Protein AF-A0A6P2BCC2-F1 (afdb_monomer_lite)

pLDDT: mean 83.07, std 9.53, range [39.69, 95.56]

Structure (mmCIF, N/CA/C/O backbone):
data_AF-A0A6P2BCC2-F1
#
_entry.id   AF-A0A6P2BCC2-F1
#
loop_
_atom_site.group_PDB
_atom_site.id
_atom_site.type_symbol
_atom_site.label_atom_id
_atom_site.label_alt_id
_atom_site.label_comp_id
_atom_site.label_asym_id
_atom_site.label_entity_id
_atom_site.label_seq_id
_atom_site.pdbx_PDB_ins_code
_atom_site.Cartn_x
_atom_site.Cartn_y
_atom_site.Cartn_z
_atom_site.occupancy
_atom_site.B_iso_or_equiv
_atom_site.auth_seq_id
_atom_site.auth_comp_id
_atom_site.auth_asym_id
_atom_site.auth_atom_id
_atom_site.pdbx_PDB_model_num
ATOM 1 N N . MET A 1 1 ? 19.869 -6.995 0.783 1.00 72.19 1 MET A N 1
ATOM 2 C CA . MET A 1 1 ? 18.744 -7.155 -0.174 1.00 72.19 1 MET A CA 1
ATOM 3 C C . MET A 1 1 ? 18.223 -8.594 -0.255 1.00 72.19 1 MET A C 1
ATOM 5 O O . MET A 1 1 ? 17.039 -8.770 -0.020 1.00 72.19 1 MET A O 1
ATOM 9 N N . GLY A 1 2 ? 19.039 -9.624 -0.540 1.00 80.94 2 GLY A N 1
ATOM 10 C CA . GLY A 1 2 ? 18.554 -11.014 -0.726 1.00 80.94 2 GLY A CA 1
ATOM 11 C C . GLY A 1 2 ? 17.684 -11.576 0.412 1.00 80.94 2 GLY A C 1
ATOM 12 O O . GLY A 1 2 ? 16.604 -12.096 0.153 1.00 80.94 2 GLY A O 1
ATOM 13 N N . LEU A 1 3 ? 18.093 -11.370 1.669 1.00 85.25 3 LEU A N 1
ATOM 14 C CA . LEU A 1 3 ? 17.348 -11.826 2.851 1.00 85.25 3 LEU A CA 1
ATOM 15 C C . LEU A 1 3 ? 15.948 -11.195 2.966 1.00 85.25 3 LEU A C 1
ATOM 17 O O . LEU A 1 3 ? 14.999 -11.878 3.329 1.00 85.25 3 LEU A O 1
ATOM 21 N N . ILE A 1 4 ? 15.792 -9.922 2.584 1.00 84.19 4 ILE A N 1
ATOM 22 C CA . ILE A 1 4 ? 14.489 -9.234 2.592 1.00 84.19 4 ILE A CA 1
ATOM 23 C C . ILE A 1 4 ? 13.535 -9.900 1.593 1.00 84.19 4 ILE A C 1
ATOM 25 O O . ILE A 1 4 ? 12.387 -10.160 1.932 1.00 84.19 4 ILE A O 1
ATOM 29 N N . PHE A 1 5 ? 14.009 -10.242 0.390 1.00 83.69 5 PHE A N 1
ATOM 30 C CA . PHE A 1 5 ? 13.181 -10.946 -0.595 1.00 83.69 5 PHE A CA 1
ATOM 31 C C . PHE A 1 5 ? 12.776 -12.340 -0.116 1.00 83.69 5 PHE A C 1
ATOM 33 O O . PHE A 1 5 ? 11.614 -12.706 -0.258 1.00 83.69 5 PHE A O 1
ATOM 40 N N . LEU A 1 6 ? 13.694 -13.089 0.501 1.00 87.88 6 LEU A N 1
ATOM 41 C CA . LEU A 1 6 ? 13.380 -14.398 1.082 1.00 87.88 6 LEU A CA 1
ATOM 42 C C . LEU A 1 6 ? 12.337 -14.299 2.201 1.00 87.88 6 LEU A C 1
ATOM 44 O O . LEU A 1 6 ? 11.436 -15.134 2.261 1.00 87.88 6 LEU A O 1
ATOM 48 N N . LEU A 1 7 ? 12.413 -13.265 3.045 1.00 89.19 7 LEU A N 1
ATOM 49 C CA . LEU A 1 7 ? 11.401 -13.000 4.068 1.00 89.19 7 LEU A CA 1
ATOM 50 C C . LEU A 1 7 ? 10.044 -12.652 3.447 1.00 89.19 7 LEU A C 1
ATOM 52 O O . LEU A 1 7 ? 9.032 -13.199 3.874 1.00 89.19 7 LEU A O 1
ATOM 56 N N . LEU A 1 8 ? 10.015 -11.790 2.425 1.00 88.50 8 LEU A N 1
ATOM 57 C CA . LEU A 1 8 ? 8.784 -11.419 1.719 1.00 88.50 8 LEU A CA 1
ATOM 58 C C . LEU A 1 8 ? 8.121 -12.638 1.059 1.00 88.50 8 LEU A C 1
ATOM 60 O O . LEU A 1 8 ? 6.920 -12.839 1.229 1.00 88.50 8 LEU A O 1
ATOM 64 N N . TRP A 1 9 ? 8.900 -13.482 0.372 1.00 92.56 9 TRP A N 1
ATOM 65 C CA . TRP A 1 9 ? 8.410 -14.728 -0.230 1.00 92.56 9 TRP A CA 1
ATOM 66 C C . TRP A 1 9 ? 7.927 -15.732 0.809 1.00 92.56 9 TRP A C 1
ATOM 68 O O . TRP A 1 9 ? 6.838 -16.275 0.655 1.00 92.56 9 TRP A O 1
ATOM 78 N N . SER A 1 10 ? 8.685 -15.941 1.887 1.00 92.31 10 SER A N 1
ATOM 79 C CA . SER A 1 10 ? 8.285 -16.836 2.982 1.00 92.31 10 SER A CA 1
ATOM 80 C C . SER A 1 10 ? 6.976 -16.382 3.627 1.00 92.31 10 SER A C 1
ATOM 82 O O . SER A 1 10 ? 6.076 -17.188 3.864 1.00 92.31 10 SER A O 1
ATOM 84 N N . LEU A 1 11 ? 6.840 -15.077 3.873 1.00 90.31 11 LEU A N 1
ATOM 85 C CA . LEU A 1 11 ? 5.656 -14.486 4.486 1.00 90.31 11 LEU A CA 1
ATOM 86 C C . LEU A 1 11 ? 4.441 -14.548 3.548 1.00 90.31 11 LEU A C 1
ATOM 88 O O . LEU A 1 11 ? 3.344 -14.864 4.008 1.00 90.31 11 LEU A O 1
ATOM 92 N N . PHE A 1 12 ? 4.631 -14.315 2.246 1.00 92.31 12 PHE A N 1
ATOM 93 C CA . PHE A 1 12 ? 3.590 -14.512 1.237 1.00 92.31 12 PHE A CA 1
ATOM 94 C C . PHE A 1 12 ? 3.161 -15.983 1.145 1.00 92.31 12 PHE A C 1
ATOM 96 O O . PHE A 1 12 ? 1.970 -16.270 1.228 1.00 92.31 12 PHE A O 1
ATOM 103 N N . ALA A 1 13 ? 4.111 -16.918 1.041 1.00 92.94 13 ALA A N 1
ATOM 104 C CA . ALA A 1 13 ? 3.837 -18.350 0.928 1.00 92.94 13 ALA A CA 1
ATOM 105 C C . ALA A 1 13 ? 3.093 -18.893 2.155 1.00 92.94 13 ALA A C 1
ATOM 107 O O . ALA A 1 13 ? 2.108 -19.618 2.015 1.00 92.94 13 ALA A O 1
ATOM 108 N N . TRP A 1 14 ? 3.513 -18.491 3.359 1.00 92.75 14 TRP A N 1
ATOM 109 C CA . TRP A 1 14 ? 2.827 -18.850 4.598 1.00 92.75 14 TRP A CA 1
ATOM 110 C C . TRP A 1 14 ? 1.369 -18.379 4.602 1.00 92.75 14 TRP A C 1
ATOM 112 O O . TRP A 1 14 ? 0.464 -19.160 4.905 1.00 92.75 14 TRP A O 1
ATOM 122 N N . GLN A 1 15 ? 1.119 -17.125 4.221 1.00 89.44 15 GLN A N 1
ATOM 123 C CA . GLN A 1 15 ? -0.242 -16.600 4.183 1.00 89.44 15 GLN A CA 1
ATOM 124 C C . GLN A 1 15 ? -1.078 -17.209 3.055 1.00 89.44 15 GLN A C 1
ATOM 126 O O . GLN A 1 15 ? -2.268 -17.442 3.257 1.00 89.44 15 GLN A O 1
ATOM 131 N N . ALA A 1 16 ? -0.482 -17.485 1.892 1.00 89.50 16 ALA A N 1
ATOM 132 C CA . ALA A 1 16 ? -1.161 -18.143 0.782 1.00 89.50 16 ALA A CA 1
ATOM 133 C C . ALA A 1 16 ? -1.615 -19.547 1.200 1.00 89.50 16 ALA A C 1
ATOM 135 O O . ALA A 1 16 ? -2.770 -19.913 0.991 1.00 89.50 16 ALA A O 1
ATOM 136 N N . LEU A 1 17 ? -0.751 -20.297 1.891 1.00 92.25 17 LEU A N 1
ATOM 137 C CA . LEU A 1 17 ? -1.089 -21.603 2.449 1.00 92.25 17 LEU A CA 1
ATOM 138 C C . LEU A 1 17 ? -2.218 -21.507 3.489 1.00 92.25 17 LEU A C 1
ATOM 140 O O 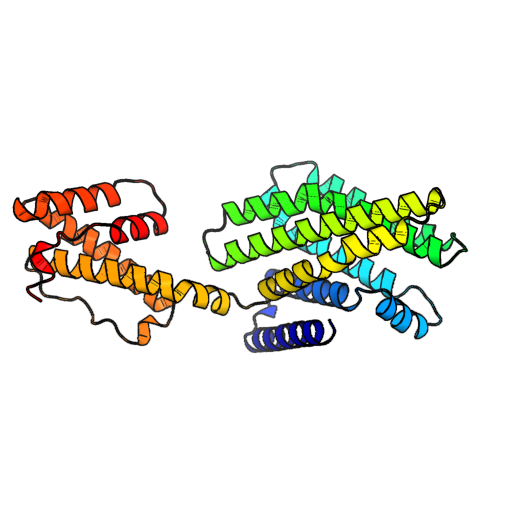. LEU A 1 17 ? -3.148 -22.313 3.466 1.00 92.25 17 LEU A O 1
ATOM 144 N N . GLU A 1 18 ? -2.173 -20.517 4.388 1.00 89.62 18 GLU A N 1
ATOM 145 C CA . GLU A 1 18 ? -3.252 -20.276 5.357 1.00 89.62 18 GLU A CA 1
ATOM 146 C C . GLU A 1 18 ? -4.573 -19.902 4.658 1.00 89.62 18 GLU A C 1
ATOM 148 O O . GLU A 1 18 ? -5.639 -20.343 5.088 1.00 89.62 18 GLU A O 1
ATOM 153 N N . ALA A 1 19 ? -4.517 -19.135 3.566 1.00 87.25 19 ALA A N 1
ATOM 154 C CA . ALA A 1 19 ? -5.685 -18.744 2.782 1.00 87.25 19 ALA A CA 1
ATOM 155 C C . ALA A 1 19 ? -6.316 -19.927 2.036 1.00 87.25 19 ALA A C 1
ATOM 157 O O . ALA A 1 19 ? -7.539 -20.066 2.074 1.00 87.25 19 ALA A O 1
ATOM 158 N N . VAL A 1 20 ? -5.500 -20.798 1.427 1.00 89.56 20 VAL A N 1
ATOM 159 C CA . VAL A 1 20 ? -5.953 -22.054 0.800 1.00 89.56 20 VAL A CA 1
ATOM 160 C C . VAL A 1 20 ? -6.631 -22.943 1.841 1.00 89.56 20 VAL A C 1
ATOM 162 O O . VAL A 1 20 ? -7.769 -23.357 1.648 1.00 89.56 20 VAL A O 1
ATOM 165 N N . ARG A 1 21 ? -5.978 -23.171 2.990 1.00 91.00 21 ARG A N 1
ATOM 166 C CA . ARG A 1 21 ? -6.510 -24.024 4.071 1.00 91.00 21 ARG A CA 1
ATOM 167 C C . ARG A 1 21 ? -7.861 -23.556 4.610 1.00 91.00 21 ARG A C 1
ATOM 169 O O . ARG A 1 21 ? -8.633 -24.370 5.098 1.00 91.00 21 ARG A O 1
ATOM 176 N N . LYS A 1 22 ? -8.134 -22.253 4.559 1.00 87.62 22 LYS A N 1
ATOM 177 C CA . LYS A 1 22 ? -9.370 -21.643 5.067 1.00 87.62 22 LYS A CA 1
ATOM 178 C C . LYS A 1 22 ? -10.413 -21.368 3.972 1.00 87.62 22 LYS A C 1
ATOM 180 O O . LYS A 1 22 ? -11.399 -20.697 4.261 1.00 87.62 22 LYS A O 1
ATOM 185 N N . GLY A 1 23 ? -10.191 -21.816 2.730 1.00 84.88 23 GLY A N 1
ATOM 186 C CA . GLY A 1 23 ? -11.122 -21.592 1.612 1.00 84.88 23 GLY A CA 1
ATOM 187 C C . GLY A 1 23 ? -11.288 -20.115 1.230 1.00 84.88 23 GLY A C 1
ATOM 188 O O . GLY A 1 23 ? -12.301 -19.704 0.671 1.00 84.88 23 GLY A O 1
ATOM 189 N N . PHE A 1 24 ? -10.313 -19.254 1.549 1.00 81.00 24 PHE A N 1
ATOM 190 C CA . PHE A 1 24 ? -10.434 -17.817 1.274 1.00 81.00 24 PHE A CA 1
ATOM 191 C C . PHE A 1 24 ? -10.310 -17.469 -0.218 1.00 81.00 24 PHE A C 1
ATOM 193 O O . PHE A 1 24 ? -10.642 -16.341 -0.587 1.00 81.00 24 PHE A O 1
ATOM 200 N N . LEU A 1 25 ? -9.851 -18.399 -1.062 1.00 81.31 25 LEU A N 1
ATOM 201 C CA . LEU A 1 25 ? -9.588 -18.169 -2.487 1.00 81.31 25 LEU A CA 1
ATOM 202 C C . LEU A 1 25 ? -10.811 -18.339 -3.399 1.00 81.31 25 LEU A C 1
ATOM 204 O O . LEU A 1 25 ? -10.751 -17.917 -4.550 1.00 81.31 25 LEU A O 1
ATOM 208 N N . ASP A 1 26 ? -11.932 -18.848 -2.887 1.00 84.00 26 ASP A N 1
ATOM 209 C CA . ASP A 1 26 ? -13.125 -19.118 -3.708 1.00 84.00 26 ASP A CA 1
ATOM 210 C C . ASP A 1 26 ? -13.835 -17.833 -4.171 1.00 84.00 26 ASP A C 1
ATOM 212 O O . ASP A 1 26 ? -14.595 -17.817 -5.139 1.00 84.00 26 ASP A O 1
ATOM 216 N N . ASN A 1 27 ? -13.567 -16.707 -3.504 1.00 87.06 27 ASN A N 1
ATOM 217 C CA . ASN A 1 27 ? -14.124 -15.412 -3.874 1.00 87.06 27 ASN A CA 1
ATOM 218 C C . ASN A 1 27 ? -13.210 -14.683 -4.874 1.00 87.06 27 ASN A C 1
ATOM 220 O O . ASN A 1 27 ? -12.074 -14.330 -4.546 1.00 87.06 27 ASN A O 1
ATOM 224 N N . ARG A 1 28 ? -13.755 -14.349 -6.054 1.00 84.62 28 ARG A N 1
ATOM 225 C CA . ARG A 1 28 ? -13.065 -13.601 -7.126 1.00 84.62 28 ARG A CA 1
ATOM 226 C C . ARG A 1 28 ? -12.382 -12.316 -6.641 1.00 84.62 28 ARG A C 1
ATOM 228 O O . ARG A 1 28 ? -11.279 -12.010 -7.085 1.00 84.62 28 ARG A O 1
ATOM 235 N N . GLY A 1 29 ? -12.998 -11.576 -5.717 1.00 82.81 29 GLY A N 1
ATOM 236 C CA . GLY A 1 29 ? -12.416 -10.349 -5.163 1.00 82.81 29 GLY A CA 1
ATOM 237 C C . GLY A 1 29 ? -11.174 -10.618 -4.310 1.00 82.81 29 GLY A C 1
ATOM 238 O O . GLY A 1 29 ? -10.169 -9.921 -4.434 1.00 82.81 29 GLY A O 1
ATOM 239 N N . ARG A 1 30 ? -11.200 -11.678 -3.494 1.00 84.81 30 ARG A N 1
ATOM 240 C CA . ARG A 1 30 ? -10.048 -12.088 -2.674 1.00 84.81 30 ARG A CA 1
ATOM 241 C C . ARG A 1 30 ? -8.920 -12.623 -3.550 1.00 84.81 30 ARG A C 1
ATOM 243 O O . ARG A 1 30 ? -7.771 -12.242 -3.344 1.00 84.81 30 ARG A O 1
ATOM 250 N N . LEU A 1 31 ? -9.253 -13.434 -4.555 1.00 87.00 31 LEU A N 1
ATOM 251 C CA . LEU A 1 31 ? -8.295 -13.926 -5.544 1.00 87.00 31 LEU A CA 1
ATOM 252 C C . LEU A 1 31 ? -7.586 -12.771 -6.266 1.00 87.00 31 LEU A C 1
ATOM 254 O O . LEU A 1 31 ? -6.371 -12.808 -6.422 1.00 87.00 31 LEU A O 1
ATOM 258 N N . SER A 1 32 ? -8.318 -11.717 -6.641 1.00 87.56 32 SER A N 1
ATOM 259 C CA . SER A 1 32 ? -7.731 -10.526 -7.268 1.00 87.56 32 SER A CA 1
ATOM 260 C C . SER A 1 32 ? -6.684 -9.848 -6.377 1.00 87.56 32 SER A C 1
ATOM 262 O O . SER A 1 32 ? -5.632 -9.452 -6.871 1.00 87.56 32 SER A O 1
ATOM 264 N N . VAL A 1 33 ? -6.935 -9.723 -5.070 1.00 86.88 33 VAL A N 1
ATOM 265 C CA . VAL A 1 33 ? -5.967 -9.137 -4.122 1.00 86.88 33 VAL A CA 1
ATOM 266 C C . VAL A 1 33 ? -4.733 -10.030 -3.970 1.00 86.88 33 VAL A C 1
ATOM 268 O O . VAL A 1 33 ? -3.606 -9.538 -3.973 1.00 86.88 33 VAL A O 1
ATOM 271 N N . TRP A 1 34 ? -4.927 -11.348 -3.898 1.00 89.81 34 TRP A N 1
ATOM 272 C CA . TRP A 1 34 ? -3.830 -12.319 -3.860 1.00 89.81 34 TRP A CA 1
ATOM 273 C C . TRP A 1 34 ? -2.959 -12.268 -5.112 1.00 89.81 34 TRP A C 1
ATOM 275 O O . TRP A 1 34 ? -1.732 -12.245 -5.016 1.00 89.81 34 TRP A O 1
ATOM 285 N N . LEU A 1 35 ? -3.594 -12.187 -6.279 1.00 91.81 35 LEU A N 1
ATOM 286 C CA . LEU A 1 35 ? -2.909 -12.042 -7.553 1.00 91.81 35 LEU A CA 1
ATOM 287 C C . LEU A 1 35 ? -2.133 -10.721 -7.611 1.00 91.81 35 LEU A C 1
ATOM 289 O O . LEU A 1 35 ? -0.981 -10.716 -8.030 1.00 91.81 35 LEU A O 1
ATOM 293 N N . GLN A 1 36 ? -2.704 -9.618 -7.118 1.00 91.38 36 GLN A N 1
ATOM 294 C CA . GLN A 1 36 ? -1.981 -8.349 -7.012 1.00 91.38 36 GLN A CA 1
ATOM 295 C C . GLN A 1 36 ? -0.728 -8.470 -6.130 1.00 91.38 36 GLN A C 1
ATOM 297 O O . GLN A 1 36 ? 0.338 -7.991 -6.510 1.00 91.38 36 GLN A O 1
ATOM 302 N N . MET A 1 37 ? -0.828 -9.127 -4.971 1.00 90.06 37 MET A N 1
ATOM 303 C CA . MET A 1 37 ? 0.324 -9.347 -4.091 1.00 90.06 37 MET A CA 1
ATOM 304 C C . MET A 1 37 ? 1.406 -10.205 -4.757 1.00 90.06 37 MET A C 1
ATOM 306 O O . MET A 1 37 ? 2.585 -9.861 -4.671 1.00 90.06 37 MET A O 1
ATOM 310 N N . LEU A 1 38 ? 1.014 -11.271 -5.461 1.00 92.56 38 LEU A N 1
ATOM 311 C CA . LEU A 1 38 ? 1.935 -12.126 -6.212 1.00 92.56 38 LEU A CA 1
ATOM 312 C C . LEU A 1 38 ? 2.662 -11.344 -7.313 1.00 92.56 38 LEU A C 1
ATOM 314 O O . LEU A 1 38 ? 3.885 -11.414 -7.414 1.00 92.56 38 LEU A O 1
ATOM 318 N N . LEU A 1 39 ? 1.922 -10.576 -8.117 1.00 93.00 39 LEU A N 1
ATOM 319 C CA . LEU A 1 39 ? 2.487 -9.774 -9.204 1.00 93.00 39 LEU A CA 1
ATOM 320 C C . LEU A 1 39 ? 3.462 -8.725 -8.673 1.00 93.00 39 LEU A C 1
ATOM 322 O O . LEU A 1 39 ? 4.567 -8.596 -9.195 1.00 93.00 39 LEU A O 1
ATOM 326 N N . ALA A 1 40 ? 3.095 -8.024 -7.599 1.00 90.25 40 ALA A N 1
ATOM 327 C CA . ALA A 1 40 ? 3.985 -7.065 -6.960 1.00 90.25 40 ALA A CA 1
ATOM 328 C C . ALA A 1 40 ? 5.269 -7.745 -6.455 1.00 90.25 40 ALA A C 1
ATOM 330 O O . ALA A 1 40 ? 6.365 -7.250 -6.709 1.00 90.25 40 ALA A O 1
ATOM 331 N N . LEU A 1 41 ? 5.158 -8.912 -5.813 1.00 91.19 41 LEU A N 1
ATOM 332 C CA . LEU A 1 41 ? 6.306 -9.669 -5.316 1.00 91.19 41 LEU A CA 1
ATOM 333 C C . LEU A 1 41 ? 7.228 -10.148 -6.451 1.00 91.19 41 LEU A C 1
ATOM 335 O O . LEU A 1 41 ? 8.451 -10.053 -6.319 1.00 91.19 41 LEU A O 1
ATOM 339 N N . LEU A 1 42 ? 6.667 -10.602 -7.575 1.00 91.31 42 LEU A N 1
ATOM 340 C CA . LEU A 1 42 ? 7.422 -10.968 -8.779 1.00 91.31 42 LEU A CA 1
ATOM 341 C C . LEU A 1 42 ? 8.181 -9.764 -9.349 1.00 91.31 42 LEU A C 1
ATOM 343 O O . LEU A 1 42 ? 9.396 -9.835 -9.538 1.00 91.31 42 LEU A O 1
ATOM 347 N N . VAL A 1 43 ? 7.494 -8.635 -9.543 1.00 90.00 43 VAL A N 1
ATOM 348 C CA . VAL A 1 43 ? 8.092 -7.390 -10.050 1.00 90.00 43 VAL A CA 1
ATOM 349 C C . VAL A 1 43 ? 9.226 -6.909 -9.139 1.00 90.00 43 VAL A C 1
ATOM 351 O O . VAL A 1 43 ? 10.316 -6.590 -9.620 1.00 90.00 43 VAL A O 1
ATOM 354 N N . PHE A 1 44 ? 9.007 -6.910 -7.820 1.00 86.19 44 PHE A N 1
ATOM 355 C CA . PHE A 1 44 ? 10.029 -6.552 -6.835 1.00 86.19 44 PHE A CA 1
ATOM 356 C C . PHE A 1 44 ? 11.226 -7.509 -6.866 1.00 86.19 44 PHE A C 1
ATOM 358 O O . PHE A 1 44 ? 12.368 -7.064 -6.764 1.00 86.19 44 PHE A O 1
ATOM 365 N N . SER A 1 45 ? 10.989 -8.812 -7.018 1.00 87.75 45 SER A N 1
ATOM 366 C CA . SER A 1 45 ? 12.048 -9.832 -7.006 1.00 87.75 45 SER A CA 1
ATOM 367 C C . SER A 1 45 ? 12.974 -9.719 -8.204 1.00 87.75 45 SER A C 1
ATOM 369 O O . SER A 1 45 ? 14.191 -9.854 -8.061 1.00 87.75 45 SER A O 1
ATOM 371 N N . LEU A 1 46 ? 12.406 -9.409 -9.365 1.00 87.25 46 LEU A N 1
ATOM 372 C CA . LEU A 1 46 ? 13.173 -9.198 -10.582 1.00 87.25 46 LEU A CA 1
ATOM 373 C C . LEU A 1 46 ? 13.924 -7.858 -10.554 1.00 87.25 46 LEU A C 1
ATOM 375 O O . LEU A 1 46 ? 14.774 -7.625 -11.406 1.00 87.25 46 LEU A O 1
ATOM 379 N N . ASN A 1 47 ? 13.626 -6.954 -9.612 1.00 82.81 47 ASN A N 1
ATOM 380 C CA . ASN A 1 47 ? 14.227 -5.626 -9.573 1.00 82.81 47 ASN A CA 1
ATOM 381 C C . ASN A 1 47 ? 15.749 -5.668 -9.329 1.00 82.81 47 ASN A C 1
ATOM 383 O O . ASN A 1 47 ? 16.227 -6.384 -8.446 1.00 82.81 47 ASN A O 1
ATOM 387 N N . GLY A 1 48 ? 16.496 -4.883 -10.112 1.00 80.38 48 GLY A N 1
ATOM 388 C CA . GLY A 1 48 ? 17.962 -4.862 -10.133 1.00 80.38 48 GLY A CA 1
ATOM 389 C C . GLY A 1 48 ? 18.577 -5.492 -11.388 1.00 80.38 48 GLY A C 1
ATOM 390 O O . GLY A 1 48 ? 18.213 -6.591 -11.799 1.00 80.38 48 GLY A O 1
ATOM 391 N N . GLU A 1 49 ? 19.563 -4.799 -11.952 1.00 81.38 49 GLU A N 1
ATOM 392 C CA . GLU A 1 49 ? 20.240 -5.157 -13.205 1.00 81.38 49 GLU A CA 1
ATOM 393 C C . GLU A 1 49 ? 20.849 -6.556 -13.200 1.00 81.38 49 GLU A C 1
ATOM 395 O O . GLU A 1 49 ? 20.567 -7.363 -14.077 1.00 81.38 49 GLU A O 1
ATOM 400 N N . ALA A 1 50 ? 21.611 -6.882 -12.155 1.00 83.56 50 ALA A N 1
ATOM 401 C CA . ALA A 1 50 ? 22.271 -8.178 -12.051 1.00 83.56 50 ALA A CA 1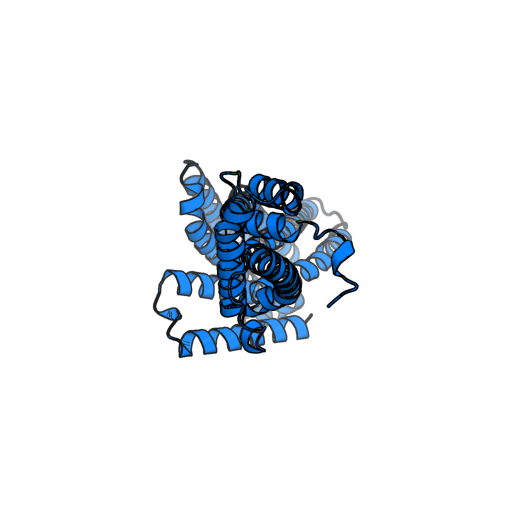
ATOM 402 C C . ALA A 1 50 ? 21.281 -9.358 -12.029 1.00 83.56 50 ALA A C 1
ATOM 404 O O . ALA A 1 50 ? 21.659 -10.483 -12.340 1.00 83.56 50 ALA A O 1
ATOM 405 N N . ARG A 1 51 ? 20.021 -9.138 -11.629 1.00 84.50 51 ARG A N 1
ATOM 406 C CA . ARG A 1 51 ? 18.986 -10.183 -11.643 1.00 84.50 51 ARG A CA 1
ATOM 407 C C . ARG A 1 51 ? 18.315 -10.299 -13.001 1.00 84.50 51 ARG A C 1
ATOM 409 O O . ARG A 1 51 ? 18.047 -11.419 -13.418 1.00 84.50 51 ARG A O 1
ATOM 416 N N . GLU A 1 52 ? 18.078 -9.168 -13.668 1.00 84.88 52 GLU A N 1
ATOM 417 C CA . GLU A 1 52 ? 17.602 -9.145 -15.055 1.00 84.88 52 GLU A CA 1
ATOM 418 C C . GLU A 1 52 ? 18.589 -9.888 -15.954 1.00 84.88 52 GLU A C 1
ATOM 420 O O . GLU A 1 52 ? 18.222 -10.886 -16.557 1.00 84.88 52 GLU A O 1
ATOM 425 N N . GLN A 1 53 ? 19.864 -9.494 -15.918 1.00 85.38 53 GLN A N 1
ATOM 426 C CA . GLN A 1 53 ? 20.917 -10.083 -16.747 1.00 85.38 53 GLN A CA 1
ATOM 427 C C . GLN A 1 53 ? 21.088 -11.585 -16.514 1.00 85.38 53 GLN A C 1
ATOM 429 O O . GLN A 1 53 ? 21.276 -12.332 -17.464 1.00 85.38 53 GLN A O 1
ATOM 434 N N . ARG A 1 54 ? 20.994 -12.057 -15.262 1.00 87.75 54 ARG A N 1
ATOM 435 C CA . ARG A 1 54 ? 21.071 -13.498 -14.962 1.00 87.75 54 ARG A CA 1
ATOM 436 C C . ARG A 1 54 ? 19.904 -14.284 -15.546 1.00 87.75 54 ARG A C 1
ATOM 438 O O . ARG A 1 54 ? 20.107 -15.417 -15.967 1.00 87.75 54 ARG A O 1
ATOM 445 N N . LEU A 1 55 ? 18.697 -13.719 -15.514 1.00 87.38 55 LEU A N 1
ATOM 446 C CA . LEU A 1 55 ? 17.530 -14.372 -16.096 1.00 87.38 55 LEU A CA 1
ATOM 447 C C . LEU A 1 55 ? 17.620 -14.343 -17.623 1.00 87.38 55 LEU A C 1
ATOM 449 O O . LEU A 1 55 ? 17.459 -15.381 -18.248 1.00 87.38 55 LEU A O 1
ATOM 453 N N . ASP A 1 56 ? 17.945 -13.192 -18.205 1.00 87.00 56 ASP A N 1
ATOM 454 C CA . ASP A 1 56 ? 18.065 -13.018 -19.653 1.00 87.00 56 ASP A CA 1
ATOM 455 C C . ASP A 1 56 ? 19.168 -13.921 -20.237 1.00 87.00 56 ASP A C 1
ATOM 457 O O . ASP A 1 56 ? 18.951 -14.580 -21.252 1.00 87.00 56 ASP A O 1
ATOM 461 N N . ALA A 1 57 ? 20.308 -14.065 -19.549 1.00 87.75 57 ALA A N 1
ATOM 462 C CA . ALA A 1 57 ? 21.390 -14.972 -19.948 1.00 87.75 57 ALA A CA 1
ATOM 463 C C . ALA A 1 57 ? 20.947 -16.445 -20.035 1.00 87.75 57 ALA A C 1
ATOM 465 O O . ALA A 1 57 ? 21.485 -17.206 -20.834 1.00 87.75 57 ALA A O 1
ATOM 466 N N . HIS A 1 58 ? 19.947 -16.859 -19.248 1.00 90.62 58 HIS A N 1
ATOM 467 C CA . HIS A 1 58 ? 19.392 -18.213 -19.322 1.00 90.62 58 HIS A CA 1
ATOM 468 C C . HIS A 1 58 ? 18.541 -18.442 -20.584 1.00 90.62 58 HIS A C 1
ATOM 470 O O . HIS A 1 58 ? 18.368 -19.580 -21.011 1.00 90.62 58 HIS A O 1
ATOM 476 N N . PHE A 1 59 ? 18.028 -17.371 -21.195 1.00 87.62 59 PHE A N 1
ATOM 477 C CA . PHE A 1 59 ? 17.156 -17.402 -22.372 1.00 87.62 59 PHE A CA 1
ATOM 478 C C . PHE A 1 59 ? 17.834 -16.779 -23.603 1.00 87.62 59 PHE A C 1
ATOM 480 O O . PHE A 1 59 ? 17.197 -16.055 -24.364 1.00 87.62 59 PHE A O 1
ATOM 487 N N . ASN A 1 60 ? 19.124 -17.061 -23.816 1.00 85.12 60 ASN A N 1
ATOM 488 C CA . ASN A 1 60 ? 19.903 -16.551 -24.954 1.00 85.12 60 ASN A CA 1
ATOM 489 C C . ASN A 1 60 ? 19.895 -15.014 -25.058 1.00 85.12 60 ASN A C 1
ATOM 491 O O . ASN A 1 60 ? 19.704 -14.467 -26.143 1.00 85.12 60 ASN A O 1
ATOM 495 N N . ASP A 1 61 ? 20.037 -14.321 -23.925 1.00 80.56 61 ASP A N 1
ATOM 496 C CA . ASP A 1 61 ? 20.052 -12.854 -23.825 1.00 80.56 61 ASP A CA 1
ATOM 497 C C . ASP A 1 61 ? 18.764 -12.151 -24.293 1.00 80.56 61 ASP A C 1
ATOM 499 O O . ASP A 1 61 ? 18.739 -10.924 -24.446 1.00 80.56 61 ASP A O 1
ATOM 503 N N . TRP A 1 62 ? 17.665 -12.891 -24.466 1.00 80.06 62 TRP A N 1
ATOM 504 C CA . TRP A 1 62 ? 16.357 -12.283 -24.684 1.00 80.06 62 TRP A CA 1
ATOM 505 C C . TRP A 1 62 ? 15.951 -11.463 -23.452 1.00 80.06 62 TRP A C 1
ATOM 507 O O . TRP A 1 62 ? 16.111 -11.956 -22.335 1.00 80.06 62 TRP A O 1
ATOM 517 N N . PRO A 1 63 ? 15.371 -10.255 -23.617 1.00 81.12 63 PRO A N 1
ATOM 518 C CA . PRO A 1 63 ? 15.000 -9.364 -22.511 1.00 81.12 63 PRO A CA 1
ATOM 519 C C . PRO A 1 63 ? 13.720 -9.830 -21.784 1.00 81.12 63 PRO A C 1
ATOM 521 O O . PRO A 1 63 ? 12.774 -9.069 -21.557 1.00 81.12 63 PRO A O 1
ATOM 524 N N . LEU A 1 64 ? 13.665 -11.113 -21.427 1.00 84.19 64 LEU A N 1
ATOM 525 C CA . LEU A 1 64 ? 12.523 -11.767 -20.805 1.00 84.19 64 LEU A CA 1
ATOM 526 C C . LEU A 1 64 ? 12.226 -11.171 -19.429 1.00 84.19 64 LEU A C 1
ATOM 528 O O . LEU A 1 64 ? 11.058 -10.968 -19.092 1.00 84.19 64 LEU A O 1
ATOM 532 N N . ALA A 1 65 ? 13.257 -10.845 -18.643 1.00 86.62 65 ALA A N 1
ATOM 533 C CA . ALA A 1 65 ? 13.089 -10.227 -17.334 1.00 86.62 65 ALA A CA 1
ATOM 534 C C . ALA A 1 65 ? 12.348 -8.891 -17.433 1.00 86.62 65 ALA A C 1
ATOM 536 O O . ALA A 1 65 ? 11.459 -8.607 -16.624 1.00 86.62 65 ALA A O 1
ATOM 537 N N . PHE A 1 66 ? 12.688 -8.088 -18.444 1.00 83.75 66 PHE A N 1
ATOM 538 C CA . PHE A 1 66 ? 12.026 -6.818 -18.706 1.00 83.75 66 PHE A CA 1
ATOM 539 C C . PHE A 1 66 ? 10.552 -7.026 -19.068 1.00 83.75 66 PHE A C 1
ATOM 541 O O . PHE A 1 66 ? 9.683 -6.395 -18.462 1.00 83.75 66 PHE A O 1
ATOM 548 N N . TYR A 1 67 ? 10.250 -7.942 -19.994 1.00 84.00 67 TYR A N 1
ATOM 549 C CA . TYR A 1 67 ? 8.869 -8.217 -20.399 1.00 84.00 67 TYR A CA 1
ATOM 550 C C . TYR A 1 67 ? 8.026 -8.793 -19.264 1.00 84.00 67 TYR A C 1
ATOM 552 O O . TYR A 1 67 ? 6.898 -8.351 -19.059 1.00 84.00 67 TYR A O 1
ATOM 560 N N . LEU A 1 68 ? 8.578 -9.716 -18.476 1.00 88.31 68 LEU A N 1
ATOM 561 C CA . LEU A 1 68 ? 7.885 -10.310 -17.337 1.00 88.31 68 LEU A CA 1
ATOM 562 C C . LEU A 1 68 ? 7.570 -9.259 -16.266 1.00 88.31 68 LEU A C 1
ATOM 564 O O . LEU A 1 68 ? 6.452 -9.218 -15.748 1.00 88.31 68 LEU A O 1
ATOM 568 N N . LYS A 1 69 ? 8.521 -8.362 -15.972 1.00 88.38 69 LYS A N 1
ATOM 569 C CA . LYS A 1 69 ? 8.272 -7.208 -15.098 1.00 88.38 69 LYS A CA 1
ATOM 570 C C . LYS A 1 69 ? 7.193 -6.312 -15.657 1.00 88.38 69 LYS A C 1
ATOM 572 O O . LYS A 1 69 ? 6.308 -5.906 -14.911 1.00 88.38 69 LYS A O 1
ATOM 577 N N . TYR A 1 70 ? 7.293 -5.971 -16.937 1.00 85.81 70 TYR A N 1
ATOM 578 C CA . TYR A 1 70 ? 6.379 -5.011 -17.514 1.00 85.81 70 TYR A CA 1
ATOM 579 C C . TYR A 1 70 ? 4.958 -5.560 -17.548 1.00 85.81 70 TYR A C 1
ATOM 581 O O . TYR A 1 70 ? 4.049 -4.913 -17.040 1.00 85.81 70 TYR A O 1
ATOM 589 N N . PHE A 1 71 ? 4.785 -6.795 -18.016 1.00 86.12 71 PHE A N 1
ATOM 590 C CA . PHE A 1 71 ? 3.511 -7.499 -17.963 1.00 86.12 71 PHE A CA 1
ATOM 591 C C . PHE A 1 71 ? 2.977 -7.594 -16.529 1.00 86.12 71 PHE A C 1
ATOM 593 O O . PHE A 1 71 ? 1.807 -7.304 -16.284 1.00 86.12 71 PHE A O 1
ATOM 600 N N . GLY A 1 72 ? 3.842 -7.922 -15.564 1.00 90.19 72 GLY A N 1
ATOM 601 C CA . GLY A 1 72 ? 3.484 -7.974 -14.150 1.00 90.19 72 GLY A CA 1
ATOM 602 C C . GLY A 1 72 ? 2.985 -6.633 -13.606 1.00 90.19 72 GLY A C 1
ATOM 603 O O . GLY A 1 72 ? 1.945 -6.590 -12.950 1.00 90.19 72 GLY A O 1
ATOM 604 N N . MET A 1 73 ? 3.681 -5.535 -13.917 1.00 89.38 73 MET A N 1
ATOM 605 C CA . MET A 1 73 ? 3.266 -4.177 -13.553 1.00 89.38 73 MET A CA 1
ATOM 606 C C . MET A 1 73 ? 1.946 -3.810 -14.228 1.00 89.38 73 MET A C 1
ATOM 608 O O . MET A 1 73 ? 1.014 -3.398 -13.555 1.00 89.38 73 MET A O 1
ATOM 612 N N . VAL A 1 74 ? 1.829 -4.004 -15.536 1.00 87.19 74 VAL A N 1
ATOM 613 C CA . VAL A 1 74 ? 0.636 -3.670 -16.323 1.00 87.19 74 VAL A CA 1
ATOM 614 C C . VAL A 1 74 ? -0.598 -4.416 -15.811 1.00 87.19 74 VAL A C 1
ATOM 616 O O . VAL A 1 74 ? -1.644 -3.808 -15.572 1.00 87.19 74 VAL A O 1
ATOM 619 N N . LEU A 1 75 ? -0.468 -5.720 -15.559 1.00 89.38 75 LEU A N 1
ATOM 620 C CA . LEU A 1 75 ? -1.542 -6.528 -14.992 1.00 89.38 75 LEU A CA 1
ATOM 621 C C . LEU A 1 75 ? -1.876 -6.093 -13.560 1.00 89.38 75 LEU A C 1
ATOM 623 O O . LEU A 1 75 ? -3.051 -6.005 -13.204 1.00 89.38 75 LEU A O 1
ATOM 627 N N . TRP A 1 76 ? -0.869 -5.769 -12.746 1.00 91.25 76 TRP A N 1
ATOM 628 C CA . TRP A 1 76 ? -1.083 -5.252 -11.396 1.00 91.25 76 TRP A CA 1
ATOM 629 C C . TRP A 1 76 ? -1.835 -3.913 -11.406 1.00 91.25 76 TRP A C 1
ATOM 631 O O . TRP A 1 76 ? -2.830 -3.775 -10.695 1.00 91.25 76 TRP A O 1
ATOM 641 N N . PHE A 1 77 ? -1.433 -2.974 -12.270 1.00 89.44 77 PHE A N 1
ATOM 642 C CA . PHE A 1 77 ? -2.109 -1.692 -12.491 1.00 89.44 77 PHE A CA 1
ATOM 643 C C . PHE A 1 77 ? -3.563 -1.916 -12.915 1.00 89.44 77 PHE A C 1
ATOM 645 O O . PHE A 1 77 ? -4.463 -1.306 -12.347 1.00 89.44 77 PHE A O 1
ATOM 652 N N . TYR A 1 78 ? -3.818 -2.827 -13.856 1.00 88.50 78 TYR A N 1
ATOM 653 C CA . TYR A 1 78 ? -5.174 -3.153 -14.306 1.00 88.50 78 TYR A CA 1
ATOM 654 C C . TYR A 1 78 ? -6.051 -3.718 -13.183 1.00 88.50 78 TYR A C 1
ATOM 656 O O . TYR A 1 78 ? -7.183 -3.268 -12.981 1.00 88.50 78 TYR A O 1
ATOM 664 N N . LEU A 1 79 ? -5.534 -4.680 -12.415 1.00 90.69 79 LEU A N 1
ATOM 665 C CA . LEU A 1 79 ? -6.267 -5.257 -11.290 1.00 90.69 79 LEU A CA 1
ATOM 666 C C . LEU A 1 79 ? -6.535 -4.209 -10.206 1.00 90.69 79 LEU A C 1
ATOM 668 O O . LEU A 1 79 ? -7.619 -4.204 -9.623 1.00 90.69 79 LEU A O 1
ATOM 672 N N . TYR A 1 80 ? -5.566 -3.336 -9.926 1.00 90.25 80 TYR A N 1
ATOM 673 C CA . TYR A 1 80 ? -5.726 -2.280 -8.932 1.00 90.25 80 TYR A CA 1
ATOM 674 C C . TYR A 1 80 ? -6.729 -1.221 -9.388 1.00 90.25 80 TYR A C 1
ATOM 676 O O . TYR A 1 80 ? -7.618 -0.841 -8.629 1.00 90.25 80 TYR A O 1
ATOM 684 N N . TYR A 1 81 ? -6.654 -0.818 -10.656 1.00 89.56 81 TYR A N 1
ATOM 685 C CA . TYR A 1 81 ? -7.626 0.061 -11.291 1.00 89.56 81 TYR A CA 1
ATOM 686 C C . TYR A 1 81 ? -9.052 -0.484 -11.138 1.00 89.56 81 TYR A C 1
ATOM 688 O O . TYR A 1 81 ? -9.928 0.242 -10.674 1.00 89.56 81 TYR A O 1
ATOM 696 N N . ARG A 1 82 ? -9.288 -1.776 -11.415 1.00 87.69 82 ARG A N 1
ATOM 697 C CA . ARG A 1 82 ? -10.608 -2.398 -11.206 1.00 87.69 82 ARG A CA 1
ATOM 698 C C . ARG A 1 82 ? -11.107 -2.288 -9.765 1.00 87.69 82 ARG A C 1
ATOM 700 O O . ARG A 1 82 ? -12.310 -2.156 -9.572 1.00 87.69 82 ARG A O 1
ATOM 707 N N . LEU A 1 83 ? -10.209 -2.336 -8.781 1.00 87.38 83 LEU A N 1
ATOM 708 C CA . LEU A 1 83 ? -10.549 -2.230 -7.360 1.00 87.38 83 LEU A CA 1
ATOM 709 C C . LEU A 1 83 ? -10.942 -0.799 -6.966 1.00 87.38 83 LEU A C 1
ATOM 711 O O . LEU A 1 83 ? -11.891 -0.611 -6.210 1.00 87.38 83 LEU A O 1
ATOM 715 N N . ILE A 1 84 ? -10.247 0.211 -7.489 1.00 87.69 84 ILE A N 1
ATOM 716 C CA . ILE A 1 84 ? -10.520 1.619 -7.157 1.00 87.69 84 ILE A CA 1
ATOM 717 C C . ILE A 1 84 ? -11.574 2.269 -8.063 1.00 87.69 84 ILE A C 1
ATOM 719 O O . ILE A 1 84 ? -12.113 3.317 -7.708 1.00 87.69 84 ILE A O 1
ATOM 723 N N . ARG A 1 85 ? -11.883 1.678 -9.226 1.00 85.88 85 ARG A N 1
ATOM 724 C CA . ARG A 1 85 ? -12.811 2.242 -10.222 1.00 85.88 85 ARG A CA 1
ATOM 725 C C . ARG A 1 85 ? -14.166 2.572 -9.609 1.00 85.88 85 ARG A C 1
ATOM 727 O O . ARG A 1 85 ? -14.701 3.645 -9.862 1.00 85.88 85 ARG A O 1
ATOM 734 N N . ASP A 1 86 ? -14.688 1.694 -8.756 1.00 80.44 86 ASP A N 1
ATOM 735 C CA . ASP A 1 86 ? -15.976 1.911 -8.090 1.00 80.44 86 ASP A CA 1
ATOM 736 C C . ASP A 1 86 ? -15.952 3.104 -7.124 1.00 80.44 86 ASP A C 1
ATOM 738 O O . ASP A 1 86 ? -16.943 3.823 -6.998 1.00 80.44 86 ASP A O 1
ATOM 742 N N . VAL A 1 87 ? -14.800 3.375 -6.508 1.00 80.12 87 VAL A N 1
ATOM 743 C CA . VAL A 1 87 ? -14.584 4.537 -5.632 1.00 80.12 87 VAL A CA 1
ATOM 744 C C . VAL A 1 87 ? -14.496 5.831 -6.449 1.00 80.12 87 VAL A C 1
ATOM 746 O O . VAL A 1 87 ? -14.961 6.881 -6.002 1.00 80.12 87 VAL A O 1
ATOM 749 N N . LEU A 1 88 ? -13.938 5.743 -7.660 1.00 80.25 88 LEU A N 1
ATOM 750 C CA . LEU A 1 88 ? -13.672 6.856 -8.572 1.00 80.25 88 LEU A CA 1
ATOM 751 C C . LEU A 1 88 ? -14.764 7.087 -9.637 1.00 80.25 88 LEU A C 1
ATOM 753 O O . LEU A 1 88 ? -14.613 7.978 -10.471 1.00 80.25 88 LEU A O 1
ATOM 757 N N . ARG A 1 89 ? -15.887 6.352 -9.587 1.00 71.06 89 ARG A N 1
ATOM 758 C CA . ARG A 1 89 ? -16.992 6.355 -10.579 1.00 71.06 89 ARG A CA 1
ATOM 759 C C . ARG A 1 89 ? -17.514 7.725 -11.025 1.00 71.06 89 ARG A C 1
ATOM 761 O O . ARG A 1 89 ? -18.157 7.812 -12.062 1.00 71.06 89 ARG A O 1
ATOM 768 N N . ARG A 1 90 ? -17.280 8.789 -10.254 1.00 65.75 90 ARG A N 1
ATOM 769 C CA . ARG A 1 90 ? -17.719 10.154 -10.594 1.00 65.75 90 ARG A CA 1
ATOM 770 C C . ARG A 1 90 ? -16.872 10.831 -11.673 1.00 65.75 90 ARG A C 1
ATOM 772 O O . ARG A 1 90 ? -17.246 11.903 -12.133 1.00 65.75 90 ARG A O 1
ATOM 779 N N . VAL A 1 91 ? -15.747 10.245 -12.073 1.00 69.56 91 VAL A N 1
ATOM 780 C CA . VAL A 1 91 ? -14.808 10.876 -13.002 1.00 69.56 91 VAL A CA 1
ATOM 781 C C . VAL A 1 91 ? -14.847 10.147 -14.349 1.00 69.56 91 VAL A C 1
ATOM 783 O O . VAL A 1 91 ? -14.237 9.097 -14.534 1.00 69.56 91 VAL A O 1
ATOM 786 N N . SER A 1 92 ? -15.584 10.722 -15.303 1.00 65.62 92 SER A N 1
ATOM 787 C CA . SER A 1 92 ? -15.918 10.114 -16.605 1.00 65.62 92 SER A CA 1
ATOM 788 C C . SER A 1 92 ? -14.716 9.785 -17.503 1.00 65.62 92 SER A C 1
ATOM 790 O O . SER A 1 92 ? -14.842 8.944 -18.387 1.00 65.62 92 SER A O 1
ATOM 792 N N . TYR A 1 93 ? -13.574 10.455 -17.333 1.00 75.44 93 TYR A N 1
ATOM 793 C CA . TYR A 1 93 ? -12.411 10.299 -18.219 1.00 75.44 93 TYR A CA 1
ATOM 794 C C . TYR A 1 93 ? -11.418 9.214 -17.776 1.00 75.44 93 TYR A C 1
ATOM 796 O O . TYR A 1 93 ? -10.493 8.895 -18.521 1.00 75.44 93 TYR A O 1
ATOM 804 N N . ILE A 1 94 ? -11.579 8.653 -16.574 1.00 75.94 94 ILE A N 1
ATOM 805 C CA . ILE A 1 94 ? -10.590 7.745 -15.975 1.00 75.94 94 ILE A CA 1
ATOM 806 C C . ILE A 1 94 ? -10.381 6.493 -16.823 1.00 75.94 94 ILE A C 1
ATOM 808 O O . ILE A 1 94 ? -9.244 6.073 -17.033 1.00 75.94 94 ILE A O 1
ATOM 812 N N . ASP A 1 95 ? -11.473 5.912 -17.312 1.00 80.19 95 ASP A N 1
ATOM 813 C CA . ASP A 1 95 ? -11.438 4.674 -18.082 1.00 80.19 95 ASP A CA 1
ATOM 814 C C . ASP A 1 95 ? -10.673 4.900 -19.393 1.00 80.19 95 ASP A C 1
ATOM 816 O O . ASP A 1 95 ? -9.738 4.166 -19.707 1.00 80.19 95 ASP A O 1
ATOM 820 N N . THR A 1 96 ? -10.997 5.979 -20.111 1.00 80.56 96 THR A N 1
ATOM 821 C CA . THR A 1 96 ? -10.344 6.348 -21.373 1.00 80.56 96 THR A CA 1
ATOM 822 C C . THR A 1 96 ? -8.855 6.623 -21.186 1.00 80.56 96 THR A C 1
ATOM 824 O O . THR A 1 96 ? -8.045 6.103 -21.948 1.00 80.56 96 THR A O 1
ATOM 827 N N . VAL A 1 97 ? -8.476 7.394 -20.159 1.00 75.75 97 VAL A N 1
ATOM 828 C CA . VAL A 1 97 ? -7.064 7.700 -19.872 1.00 75.75 97 VAL A CA 1
ATOM 829 C C . VAL A 1 97 ? -6.298 6.429 -19.514 1.00 75.75 97 VAL A C 1
ATOM 831 O O . VAL A 1 97 ? -5.212 6.204 -20.046 1.00 75.75 97 VAL A O 1
ATOM 834 N N . PHE A 1 98 ? -6.867 5.569 -18.665 1.00 81.62 98 PHE A N 1
ATOM 835 C CA . PHE A 1 98 ? -6.229 4.313 -18.285 1.00 81.62 98 PHE A CA 1
ATOM 836 C C . PHE A 1 98 ? -6.014 3.402 -19.500 1.00 81.62 98 PHE A C 1
ATOM 838 O O . PHE A 1 98 ? -4.900 2.924 -19.709 1.00 81.62 98 PHE A O 1
ATOM 845 N N . TYR A 1 99 ? -7.040 3.195 -20.333 1.00 83.12 99 TYR A N 1
ATOM 846 C CA . TYR A 1 99 ? -6.920 2.345 -21.520 1.00 83.12 99 TYR A CA 1
ATOM 847 C C . TYR A 1 99 ? -5.983 2.932 -22.576 1.00 83.12 99 TYR A C 1
ATOM 849 O O . TYR A 1 99 ? -5.208 2.180 -23.158 1.00 83.12 99 TYR A O 1
ATOM 857 N N . ALA A 1 100 ? -5.996 4.248 -22.799 1.00 80.25 100 ALA A N 1
ATOM 858 C CA . ALA A 1 100 ? -5.080 4.891 -23.739 1.00 80.25 100 ALA A CA 1
ATOM 859 C C . ALA A 1 100 ? -3.620 4.692 -23.312 1.00 80.25 100 ALA A C 1
ATOM 861 O O . ALA A 1 100 ? -2.805 4.208 -24.092 1.00 80.25 100 ALA A O 1
ATOM 862 N N . VAL A 1 101 ? -3.305 4.978 -22.045 1.00 79.56 101 VAL A N 1
ATOM 863 C CA . VAL A 1 101 ? -1.969 4.755 -21.477 1.00 79.56 101 VAL A CA 1
ATOM 864 C C . VAL A 1 101 ? -1.571 3.280 -21.547 1.00 79.56 101 VAL A C 1
ATOM 866 O O . VAL A 1 101 ? -0.432 2.963 -21.884 1.00 79.56 101 VAL A O 1
ATOM 869 N N . PHE A 1 102 ? -2.504 2.373 -21.255 1.00 78.88 102 PHE A N 1
ATOM 870 C CA . PHE A 1 102 ? -2.272 0.934 -21.307 1.00 78.88 102 PHE A CA 1
ATOM 871 C C . PHE A 1 102 ? -1.940 0.468 -22.728 1.00 78.88 102 PHE A C 1
ATOM 873 O O . PHE A 1 102 ? -0.932 -0.201 -22.931 1.00 78.88 102 PHE A O 1
ATOM 880 N N . VAL A 1 103 ? -2.760 0.840 -23.715 1.00 81.62 103 VAL A N 1
ATOM 881 C CA . VAL A 1 103 ? -2.575 0.446 -25.117 1.00 81.62 103 VAL A CA 1
ATOM 882 C C . VAL A 1 103 ? -1.271 1.013 -25.665 1.00 81.62 103 VAL A C 1
ATOM 884 O O . VAL A 1 103 ? -0.481 0.258 -26.221 1.00 81.62 103 VAL A O 1
ATOM 887 N N . ILE A 1 104 ? -1.000 2.305 -25.459 1.00 79.00 104 ILE A N 1
ATOM 888 C CA . ILE A 1 104 ? 0.244 2.928 -25.935 1.00 79.00 104 ILE A CA 1
ATOM 889 C C . ILE A 1 104 ? 1.457 2.287 -25.248 1.00 79.00 104 ILE A C 1
ATOM 891 O O . ILE A 1 104 ? 2.447 1.969 -25.907 1.00 79.00 104 ILE A O 1
ATOM 895 N N . GLY A 1 105 ? 1.361 2.020 -23.945 1.00 72.44 105 GLY A N 1
ATOM 896 C CA . GLY A 1 105 ? 2.397 1.322 -23.199 1.00 72.44 105 GLY A CA 1
ATOM 897 C C . GLY A 1 105 ? 2.698 -0.067 -23.775 1.00 72.44 105 GLY A C 1
ATOM 898 O O . GLY A 1 105 ? 3.852 -0.368 -24.081 1.00 72.44 105 GLY A O 1
ATOM 899 N N . VAL A 1 106 ? 1.678 -0.900 -24.000 1.00 77.50 106 VAL A N 1
ATOM 900 C CA . VAL A 1 106 ? 1.863 -2.236 -24.593 1.00 77.50 106 VAL A CA 1
ATOM 901 C C . VAL A 1 106 ? 2.399 -2.150 -26.026 1.00 77.50 106 VAL A C 1
ATOM 903 O O . VAL A 1 106 ? 3.279 -2.924 -26.394 1.00 77.50 106 VAL A O 1
ATOM 906 N N . LEU A 1 107 ? 1.937 -1.191 -26.830 1.00 78.69 107 LEU A N 1
ATOM 907 C CA . LEU A 1 107 ? 2.417 -1.002 -28.204 1.00 78.69 107 LEU A CA 1
ATOM 908 C C . LEU A 1 107 ? 3.863 -0.487 -28.278 1.00 78.69 107 LEU A C 1
ATOM 910 O O . LEU A 1 107 ? 4.527 -0.701 -29.289 1.00 78.69 107 LEU A O 1
ATOM 914 N N . SER A 1 108 ? 4.384 0.128 -27.212 1.00 72.00 108 SER A N 1
ATOM 915 C CA . SER A 1 108 ? 5.793 0.544 -27.139 1.00 72.00 108 SER A CA 1
ATOM 916 C C . SER A 1 108 ? 6.780 -0.626 -26.981 1.00 72.00 108 SER A C 1
ATOM 918 O O . SER A 1 108 ? 7.980 -0.457 -27.168 1.00 72.00 108 SER A O 1
ATOM 920 N N . ILE A 1 109 ? 6.293 -1.831 -26.667 1.00 69.62 109 ILE A N 1
ATOM 921 C CA . ILE A 1 109 ? 7.104 -3.045 -26.482 1.00 69.62 109 ILE A CA 1
ATOM 922 C C . ILE A 1 109 ? 7.793 -3.492 -27.791 1.00 69.62 109 ILE A C 1
ATOM 924 O O . ILE A 1 109 ? 9.017 -3.646 -27.781 1.00 69.62 109 ILE A O 1
ATOM 928 N N . PRO A 1 110 ? 7.070 -3.724 -28.911 1.00 71.06 110 PRO A N 1
ATOM 929 C CA . PRO A 1 110 ? 7.678 -4.190 -30.158 1.00 71.06 110 PRO A CA 1
ATOM 930 C C . PRO A 1 110 ? 8.520 -3.126 -30.871 1.00 71.06 110 PRO A C 1
ATOM 932 O O . PRO A 1 110 ? 9.521 -3.477 -31.490 1.00 71.06 110 PRO A O 1
ATOM 935 N N . SER A 1 111 ? 8.174 -1.836 -30.768 1.00 67.19 111 SER A N 1
ATOM 936 C CA . SER A 1 111 ? 8.932 -0.763 -31.435 1.00 67.19 111 SER A CA 1
ATOM 937 C C . SER A 1 111 ? 10.364 -0.630 -30.910 1.00 67.19 111 SER A C 1
ATOM 939 O O . SER A 1 111 ? 11.253 -0.181 -31.626 1.00 67.19 111 SER A O 1
ATOM 941 N N . MET A 1 112 ? 10.615 -1.088 -29.684 1.00 64.25 112 MET A N 1
ATOM 942 C CA . MET A 1 112 ? 11.920 -1.010 -29.032 1.00 64.25 112 MET A CA 1
ATOM 943 C C . MET A 1 112 ? 12.845 -2.195 -29.366 1.00 64.25 112 MET A C 1
ATOM 945 O O . MET A 1 112 ? 14.018 -2.178 -28.997 1.00 64.25 112 MET A O 1
ATOM 949 N N . LEU A 1 113 ? 12.361 -3.210 -30.097 1.00 67.69 113 LEU A N 1
ATOM 950 C CA . LEU A 1 113 ? 13.218 -4.254 -30.682 1.00 67.69 113 LEU A CA 1
ATOM 951 C C . LEU A 1 113 ? 14.111 -3.713 -31.813 1.00 67.69 113 LEU A C 1
ATOM 953 O O . LEU A 1 113 ? 15.091 -4.363 -32.164 1.00 67.69 113 LEU A 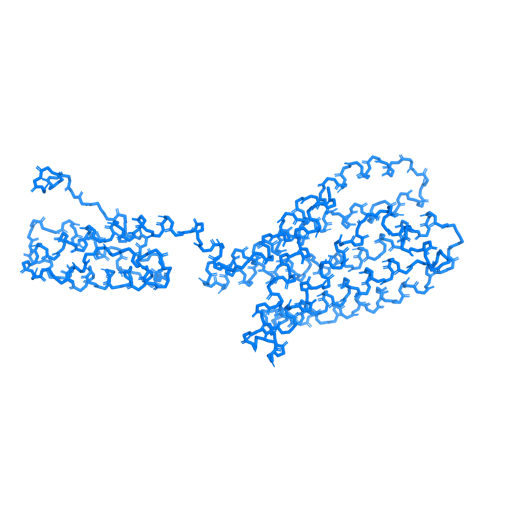O 1
ATOM 957 N N . LEU A 1 114 ? 13.789 -2.527 -32.340 1.00 68.00 114 LEU A N 1
ATOM 958 C CA . LEU A 1 114 ? 14.476 -1.882 -33.461 1.00 68.00 114 LEU A CA 1
ATOM 959 C C . LEU A 1 114 ? 15.738 -1.096 -33.054 1.00 68.00 114 LEU A C 1
ATOM 961 O O . LEU A 1 114 ? 16.477 -0.648 -33.922 1.00 68.00 114 LEU A O 1
ATOM 965 N N . VAL A 1 115 ? 15.993 -0.902 -31.755 1.00 71.31 115 VAL A N 1
ATOM 966 C CA . VAL A 1 115 ? 17.160 -0.147 -31.261 1.00 71.31 115 VAL A CA 1
ATOM 967 C C . VAL A 1 115 ? 18.352 -1.088 -31.119 1.00 71.31 115 VAL A C 1
ATOM 969 O O . VAL A 1 115 ? 18.359 -1.888 -30.197 1.00 71.31 115 VAL A O 1
ATOM 972 N N . GLU A 1 116 ? 19.370 -1.017 -31.976 1.00 66.88 116 GLU A N 1
ATOM 973 C CA . GLU A 1 116 ? 20.461 -2.011 -31.994 1.00 66.88 116 GLU A CA 1
ATOM 974 C C . GLU A 1 116 ? 21.302 -2.040 -30.703 1.00 66.88 116 GLU A C 1
ATOM 976 O O . GLU A 1 116 ? 21.597 -3.122 -30.187 1.00 66.88 116 GLU A O 1
ATOM 981 N N . GLU A 1 117 ? 21.595 -0.891 -30.093 1.00 76.75 117 GLU A N 1
ATOM 982 C CA . GLU A 1 117 ? 22.475 -0.808 -28.922 1.00 76.75 117 GLU A CA 1
ATOM 983 C C . GLU A 1 117 ? 21.796 -1.259 -27.611 1.00 76.75 117 GLU A C 1
ATOM 985 O O . GLU A 1 117 ? 20.779 -0.712 -27.181 1.00 76.75 117 GLU A O 1
ATOM 990 N N . ARG A 1 118 ? 22.363 -2.278 -26.945 1.00 71.25 118 ARG A N 1
ATOM 991 C CA . ARG A 1 118 ? 21.738 -2.991 -25.808 1.00 71.25 118 ARG A CA 1
ATOM 992 C C . ARG A 1 118 ? 21.527 -2.111 -24.566 1.00 71.25 118 ARG A C 1
ATOM 994 O O . ARG A 1 118 ? 20.486 -2.209 -23.914 1.00 71.25 118 ARG A O 1
ATOM 1001 N N . THR A 1 119 ? 22.498 -1.270 -24.226 1.00 71.69 119 THR A N 1
ATOM 1002 C CA . THR A 1 119 ? 22.472 -0.365 -23.060 1.00 71.69 119 THR A CA 1
ATOM 1003 C C . THR A 1 119 ? 21.478 0.775 -23.266 1.00 71.69 119 THR A C 1
ATOM 1005 O O . THR A 1 119 ? 20.605 0.997 -22.423 1.00 71.69 119 THR A O 1
ATOM 1008 N N . LEU A 1 120 ? 21.547 1.426 -24.428 1.00 75.31 120 LEU A N 1
ATOM 1009 C CA . LEU A 1 120 ? 20.642 2.499 -24.835 1.00 75.31 120 LEU A CA 1
ATOM 1010 C C . LEU A 1 120 ? 19.189 2.008 -24.887 1.00 75.31 120 LEU A C 1
ATOM 1012 O O . LEU A 1 120 ? 18.303 2.595 -24.260 1.00 75.31 120 LEU A O 1
ATOM 1016 N N . ARG A 1 121 ? 18.963 0.850 -25.523 1.00 78.50 121 ARG A N 1
ATOM 1017 C CA . ARG A 1 121 ? 17.662 0.171 -25.582 1.00 78.50 121 ARG A CA 1
ATOM 1018 C C . ARG A 1 121 ? 17.066 -0.022 -24.191 1.00 78.50 121 ARG A C 1
ATOM 1020 O O . ARG A 1 121 ? 15.901 0.301 -23.976 1.00 78.50 121 ARG A O 1
ATOM 1027 N N . ARG A 1 122 ? 17.856 -0.500 -23.225 1.00 80.06 122 ARG A N 1
ATOM 1028 C CA . ARG A 1 122 ? 17.382 -0.767 -21.860 1.00 80.06 122 ARG A CA 1
ATOM 1029 C C . ARG A 1 122 ? 16.935 0.501 -21.135 1.00 80.06 122 ARG A C 1
ATOM 1031 O O . ARG A 1 122 ? 15.844 0.508 -20.564 1.00 80.06 122 ARG A O 1
ATOM 1038 N N . HIS A 1 123 ? 17.743 1.561 -21.135 1.00 82.94 123 HIS A N 1
ATOM 1039 C CA . HIS A 1 123 ? 17.391 2.795 -20.426 1.00 82.94 123 HIS A CA 1
ATOM 1040 C C . HIS A 1 123 ? 16.161 3.472 -21.034 1.00 82.94 123 HIS A C 1
ATOM 1042 O O . HIS A 1 123 ? 15.258 3.866 -20.293 1.00 82.94 123 HIS A O 1
ATOM 1048 N N . VAL A 1 124 ? 16.079 3.524 -22.366 1.00 83.62 124 VAL A N 1
ATOM 1049 C CA . VAL A 1 124 ? 14.919 4.071 -23.080 1.00 83.62 124 VAL A CA 1
ATOM 1050 C C . VAL A 1 124 ? 13.667 3.235 -22.806 1.00 83.62 124 VAL A C 1
ATOM 1052 O O . VAL A 1 124 ? 12.636 3.793 -22.434 1.00 83.62 124 VAL A O 1
ATOM 1055 N N . MET A 1 125 ? 13.756 1.902 -22.886 1.00 83.00 125 MET A N 1
ATOM 1056 C CA . MET A 1 125 ? 12.643 0.997 -22.573 1.00 83.00 125 MET A CA 1
ATOM 1057 C C . MET A 1 125 ? 12.113 1.205 -21.150 1.00 83.00 125 MET A C 1
ATOM 1059 O O . MET A 1 125 ? 10.904 1.310 -20.941 1.00 83.00 125 MET A O 1
ATOM 1063 N N . VAL A 1 126 ? 13.009 1.274 -20.162 1.00 85.56 126 VAL A N 1
ATOM 1064 C CA . VAL A 1 126 ? 12.638 1.489 -18.757 1.00 85.56 126 VAL A CA 1
ATOM 1065 C C . VAL A 1 126 ? 11.991 2.862 -18.564 1.00 85.56 126 VAL A C 1
ATOM 1067 O O . VAL A 1 126 ? 10.966 2.946 -17.888 1.00 85.56 126 VAL A O 1
ATOM 1070 N N . GLY A 1 127 ? 12.535 3.917 -19.176 1.00 88.31 127 GLY A N 1
ATOM 1071 C CA . GLY A 1 127 ? 11.983 5.267 -19.076 1.00 88.31 127 GLY A CA 1
ATOM 1072 C C . GLY A 1 127 ? 10.616 5.414 -19.739 1.00 88.31 127 GLY A C 1
ATOM 1073 O O . GLY A 1 127 ? 9.697 5.921 -19.107 1.00 88.31 127 GLY A O 1
ATOM 1074 N N . VAL A 1 128 ? 10.435 4.921 -20.968 1.00 87.12 128 VAL A N 1
ATOM 1075 C CA . VAL A 1 128 ? 9.144 4.982 -21.681 1.00 87.12 128 VAL A CA 1
ATOM 1076 C C . VAL A 1 128 ? 8.064 4.214 -20.921 1.00 87.12 128 VAL A C 1
ATOM 1078 O O . VAL A 1 128 ? 6.966 4.724 -20.696 1.00 87.12 128 VAL A O 1
ATOM 1081 N N . ARG A 1 129 ? 8.395 3.010 -20.449 1.00 86.94 129 ARG A N 1
ATOM 1082 C CA . ARG A 1 129 ? 7.517 2.206 -19.596 1.00 86.94 129 ARG A CA 1
ATOM 1083 C C . ARG A 1 129 ? 7.068 2.977 -18.356 1.00 86.94 129 ARG A C 1
ATOM 1085 O O . ARG A 1 129 ? 5.874 3.043 -18.062 1.00 86.94 129 ARG A O 1
ATOM 1092 N N . ASP A 1 130 ? 8.032 3.520 -17.617 1.00 90.12 130 ASP A N 1
ATOM 1093 C CA . ASP A 1 130 ? 7.771 4.222 -16.366 1.00 90.12 130 ASP A CA 1
ATOM 1094 C C . ASP A 1 130 ? 7.037 5.542 -16.599 1.00 90.12 130 ASP A C 1
ATOM 1096 O O . ASP A 1 130 ? 6.192 5.888 -15.785 1.00 90.12 130 ASP A O 1
ATOM 1100 N N . PHE A 1 131 ? 7.257 6.226 -17.725 1.00 91.12 131 PHE A N 1
ATOM 1101 C CA . PHE A 1 131 ? 6.476 7.397 -18.125 1.00 91.12 131 PHE A CA 1
ATOM 1102 C C . PHE A 1 131 ? 4.986 7.062 -18.245 1.00 91.12 131 PHE A C 1
ATOM 1104 O O . PHE A 1 131 ? 4.149 7.722 -17.626 1.00 91.12 131 PHE A O 1
ATOM 1111 N N . PHE A 1 132 ? 4.648 6.000 -18.983 1.00 88.75 132 PHE A N 1
ATOM 1112 C CA . PHE A 1 132 ? 3.254 5.593 -19.139 1.00 88.75 132 PHE A CA 1
ATOM 1113 C C . PHE A 1 132 ? 2.644 5.145 -17.815 1.00 88.75 132 PHE A C 1
ATOM 1115 O O . PHE A 1 132 ? 1.537 5.557 -17.497 1.00 88.75 132 PHE A O 1
ATOM 1122 N N . LEU A 1 133 ? 3.354 4.365 -17.001 1.00 89.06 133 LEU A N 1
ATOM 1123 C CA . LEU A 1 133 ? 2.842 3.914 -15.703 1.00 89.06 133 LEU A CA 1
ATOM 1124 C C . LEU A 1 133 ? 2.780 5.037 -14.646 1.00 89.06 133 LEU A C 1
ATOM 1126 O O . LEU A 1 133 ? 1.952 4.980 -13.735 1.00 89.06 133 LEU A O 1
ATOM 1130 N N . LEU A 1 134 ? 3.593 6.087 -14.771 1.00 92.75 134 LEU A N 1
ATOM 1131 C CA . LEU A 1 134 ? 3.574 7.245 -13.875 1.00 92.75 134 LEU A CA 1
ATOM 1132 C C . LEU A 1 134 ? 2.253 8.020 -13.972 1.00 92.75 134 LEU A C 1
ATOM 1134 O O . LEU A 1 134 ? 1.724 8.456 -12.949 1.00 92.75 134 LEU A O 1
ATOM 1138 N N . ILE A 1 135 ? 1.686 8.146 -15.176 1.00 90.62 135 ILE A N 1
ATOM 1139 C CA . ILE A 1 135 ? 0.429 8.872 -15.414 1.00 90.62 135 ILE A CA 1
ATOM 1140 C C . ILE A 1 135 ? -0.717 8.332 -14.532 1.00 90.62 135 ILE A C 1
ATOM 1142 O O . ILE A 1 135 ? -1.239 9.101 -13.720 1.00 90.62 135 ILE A O 1
ATOM 1146 N N . PRO A 1 136 ? -1.121 7.046 -14.604 1.00 89.31 136 PRO A N 1
ATOM 1147 C CA . PRO A 1 136 ? -2.185 6.502 -13.766 1.00 89.31 136 PRO A CA 1
ATOM 1148 C C . PRO A 1 136 ? -1.776 6.417 -12.293 1.00 89.31 136 PRO A C 1
ATOM 1150 O O . PRO A 1 136 ? -2.635 6.583 -11.426 1.00 89.31 136 PRO A O 1
ATOM 1153 N N . ALA A 1 137 ? -0.487 6.231 -11.977 1.00 91.38 137 ALA A N 1
ATOM 1154 C CA . ALA A 1 137 ? -0.025 6.253 -10.590 1.00 91.38 137 ALA A CA 1
ATOM 1155 C C . ALA A 1 137 ? -0.344 7.600 -9.910 1.00 91.38 137 ALA A C 1
ATOM 1157 O O . ALA A 1 137 ? -0.941 7.622 -8.830 1.00 91.38 137 ALA A O 1
ATOM 1158 N N . LEU A 1 138 ? -0.016 8.716 -10.570 1.00 92.69 138 LEU A N 1
ATOM 1159 C CA . LEU A 1 138 ? -0.233 10.067 -10.048 1.00 92.69 138 LEU A CA 1
ATOM 1160 C C . LEU A 1 138 ? -1.693 10.520 -10.142 1.00 92.69 138 LEU A C 1
ATOM 1162 O O . LEU A 1 138 ? -2.214 11.110 -9.197 1.00 92.69 138 LEU A O 1
ATOM 1166 N N . THR A 1 139 ? -2.355 10.254 -11.268 1.00 88.50 139 THR A N 1
ATOM 1167 C CA . THR A 1 139 ? -3.694 10.803 -11.553 1.00 88.50 139 THR A CA 1
ATOM 1168 C C . THR A 1 139 ? -4.835 9.965 -10.985 1.00 88.50 139 THR A C 1
ATOM 1170 O O . THR A 1 139 ? -5.889 10.515 -10.675 1.00 88.50 139 THR A O 1
ATOM 1173 N N . LEU A 1 140 ? -4.643 8.651 -10.817 1.00 89.38 140 LEU A N 1
ATOM 1174 C CA . LEU A 1 140 ? -5.703 7.730 -10.396 1.00 89.38 140 LEU A CA 1
ATOM 1175 C C . LEU A 1 140 ? -5.383 7.068 -9.064 1.00 89.38 140 LEU A C 1
ATOM 1177 O O . LEU A 1 140 ? -6.205 7.069 -8.150 1.00 89.38 140 LEU A O 1
ATOM 1181 N N . PHE A 1 141 ? -4.197 6.478 -8.944 1.00 91.38 141 PHE A N 1
ATOM 1182 C CA . PHE A 1 141 ? -3.932 5.540 -7.861 1.00 91.38 141 PHE A CA 1
ATOM 1183 C C . PHE A 1 141 ? -3.665 6.247 -6.546 1.00 91.38 141 PHE A C 1
ATOM 1185 O O . PHE A 1 141 ? -4.329 5.936 -5.563 1.00 91.38 141 PHE A O 1
ATOM 1192 N N . ILE A 1 142 ? -2.769 7.232 -6.510 1.00 93.19 142 ILE A N 1
ATOM 1193 C CA . ILE A 1 142 ? -2.544 8.037 -5.304 1.00 93.19 142 ILE A CA 1
ATOM 1194 C C . ILE A 1 142 ? -3.845 8.704 -4.819 1.00 93.19 142 ILE A C 1
ATOM 1196 O O . ILE A 1 142 ? -4.221 8.463 -3.667 1.00 93.19 142 ILE A O 1
ATOM 1200 N N . PRO A 1 143 ? -4.575 9.488 -5.640 1.00 91.38 143 PRO A N 1
ATOM 1201 C CA . PRO A 1 143 ? -5.794 10.149 -5.177 1.00 91.38 143 PRO A CA 1
ATOM 1202 C C . PRO A 1 143 ? -6.914 9.156 -4.848 1.00 91.38 143 PRO A C 1
ATOM 1204 O O . PRO A 1 143 ? -7.553 9.289 -3.806 1.00 91.38 143 PRO A O 1
ATOM 1207 N N . GLY A 1 144 ? -7.116 8.116 -5.663 1.00 91.06 144 GLY A N 1
ATOM 1208 C CA . GLY A 1 144 ? -8.136 7.095 -5.412 1.00 91.06 144 GLY A CA 1
ATOM 1209 C C . GLY A 1 144 ? -7.892 6.310 -4.127 1.00 91.06 144 GLY A C 1
ATOM 1210 O O . GLY A 1 144 ? -8.820 6.078 -3.354 1.00 91.06 144 GLY A O 1
ATOM 1211 N N . THR A 1 145 ? -6.635 5.966 -3.846 1.00 93.44 145 THR A N 1
ATOM 1212 C CA . THR A 1 145 ? -6.259 5.268 -2.609 1.00 93.44 145 THR A CA 1
ATOM 1213 C C . THR A 1 145 ? -6.392 6.178 -1.390 1.00 93.44 145 THR A C 1
ATOM 1215 O O . THR A 1 145 ? -6.833 5.724 -0.337 1.00 93.44 145 THR A O 1
ATOM 1218 N N . ARG A 1 146 ? -6.062 7.473 -1.513 1.00 93.19 146 ARG A N 1
ATOM 1219 C CA . ARG A 1 146 ? -6.296 8.454 -0.439 1.00 93.19 146 ARG A CA 1
ATOM 1220 C C . ARG A 1 146 ? -7.780 8.588 -0.117 1.00 93.19 146 ARG A C 1
ATOM 1222 O O . ARG A 1 146 ? -8.149 8.468 1.046 1.00 93.19 146 ARG A O 1
ATOM 1229 N N . LEU A 1 147 ? -8.624 8.725 -1.137 1.00 90.81 147 LEU A N 1
ATOM 1230 C CA . LEU A 1 147 ? -10.074 8.788 -0.963 1.00 90.81 147 LEU A CA 1
ATOM 1231 C C . LEU A 1 147 ? -10.624 7.510 -0.307 1.00 90.81 147 LEU A C 1
ATOM 1233 O O . LEU A 1 147 ? -11.491 7.574 0.565 1.00 90.81 147 LEU A O 1
ATOM 1237 N N . LEU A 1 148 ? -10.095 6.341 -0.684 1.00 90.56 148 LEU A N 1
ATOM 1238 C CA . LEU A 1 148 ? -10.432 5.074 -0.038 1.00 90.56 148 LEU A CA 1
ATOM 1239 C C . LEU A 1 148 ? -9.989 5.055 1.435 1.00 90.56 148 LEU A C 1
ATOM 1241 O O . LEU A 1 148 ? -10.757 4.635 2.293 1.00 90.56 148 LEU A O 1
ATOM 1245 N N . ALA A 1 149 ? -8.795 5.561 1.753 1.00 90.25 149 ALA A N 1
ATOM 1246 C CA . ALA A 1 149 ? -8.296 5.664 3.126 1.00 90.25 149 ALA A CA 1
ATOM 1247 C C . ALA A 1 149 ? -9.111 6.639 3.997 1.00 90.25 149 ALA A C 1
ATOM 1249 O O . ALA A 1 149 ? -9.234 6.441 5.208 1.00 90.25 149 ALA A O 1
ATOM 1250 N N . GLU A 1 150 ? -9.650 7.703 3.405 1.00 88.19 150 GLU A N 1
ATOM 1251 C CA . GLU A 1 150 ? -10.513 8.671 4.087 1.00 88.19 150 GLU A CA 1
ATOM 1252 C C . GLU A 1 150 ? -11.874 8.067 4.441 1.00 88.19 150 GLU A C 1
ATOM 1254 O O . GLU A 1 150 ? -12.365 8.295 5.545 1.00 88.19 150 GLU A O 1
ATOM 1259 N N . ARG A 1 151 ? -12.436 7.250 3.541 1.00 86.69 151 ARG A N 1
ATOM 1260 C CA . ARG A 1 151 ? -13.724 6.560 3.730 1.00 86.69 151 ARG A CA 1
ATOM 1261 C C . ARG A 1 151 ? -13.628 5.264 4.540 1.00 86.69 151 ARG A C 1
ATOM 1263 O O . ARG A 1 151 ? -14.648 4.727 4.955 1.00 86.69 151 ARG A O 1
ATOM 1270 N N . GLU A 1 152 ? -12.425 4.741 4.752 1.00 86.44 152 GLU A N 1
ATOM 1271 C CA . GLU A 1 152 ? -12.207 3.500 5.489 1.00 86.44 152 GLU A CA 1
ATOM 1272 C C . GLU A 1 152 ? -12.282 3.726 7.007 1.00 86.44 152 GLU A C 1
ATOM 1274 O O . GLU A 1 152 ? -11.498 4.483 7.593 1.00 86.44 152 GLU A O 1
ATOM 1279 N N . HIS A 1 153 ? -13.202 3.017 7.661 1.00 80.06 153 HIS A N 1
ATOM 1280 C CA . HIS A 1 153 ? -13.400 3.084 9.110 1.00 80.06 153 HIS A CA 1
ATOM 1281 C C . HIS A 1 153 ? -12.569 2.038 9.866 1.00 80.06 153 HIS A C 1
ATOM 1283 O O . HIS A 1 153 ? -12.294 2.202 11.059 1.00 80.06 153 HIS A O 1
ATOM 1289 N N . VAL A 1 154 ? -12.120 0.972 9.194 1.00 81.56 154 VAL A N 1
ATOM 1290 C CA . VAL A 1 154 ? -11.299 -0.070 9.814 1.00 81.56 154 VAL A CA 1
ATOM 1291 C C . VAL A 1 154 ? -9.841 0.384 9.871 1.00 81.56 154 VAL A C 1
ATOM 1293 O O . VAL A 1 154 ? -9.142 0.399 8.861 1.00 81.56 154 VAL A O 1
ATOM 1296 N N . VAL A 1 155 ? -9.343 0.687 11.077 1.00 79.56 155 VAL A N 1
ATOM 1297 C CA . VAL A 1 155 ? -7.982 1.220 11.321 1.00 79.56 155 VAL A CA 1
ATOM 1298 C C . VAL A 1 155 ? -6.889 0.419 10.606 1.00 79.56 155 VAL A C 1
ATOM 1300 O O . VAL A 1 155 ? -6.025 0.999 9.953 1.00 79.56 155 VAL A O 1
ATOM 1303 N N . GLY A 1 156 ? -6.938 -0.915 10.682 1.00 82.06 156 GLY A N 1
ATOM 1304 C CA . GLY A 1 156 ? -5.947 -1.775 10.028 1.00 82.06 156 GLY A CA 1
ATOM 1305 C C . GLY A 1 156 ? -5.984 -1.685 8.500 1.00 82.06 156 GLY A C 1
ATOM 1306 O O . GLY A 1 156 ? -4.936 -1.695 7.860 1.00 82.06 156 GLY A O 1
ATOM 1307 N N . MET A 1 157 ? -7.176 -1.549 7.912 1.00 85.81 157 MET A N 1
ATOM 1308 C CA . MET A 1 157 ? -7.319 -1.385 6.468 1.00 85.81 157 MET A CA 1
ATOM 1309 C C . MET A 1 157 ? -6.890 0.020 6.037 1.00 85.81 157 MET A C 1
ATOM 1311 O O . MET A 1 157 ? -6.138 0.156 5.078 1.00 85.81 157 MET A O 1
ATOM 1315 N N . LYS A 1 158 ? -7.245 1.053 6.809 1.00 88.88 158 LYS A N 1
ATOM 1316 C CA . LYS A 1 158 ? -6.799 2.435 6.592 1.00 88.88 158 LYS A CA 1
ATOM 1317 C C . LYS A 1 158 ? -5.274 2.558 6.600 1.00 88.88 158 LYS A C 1
ATOM 1319 O O . LYS A 1 158 ? -4.709 3.178 5.703 1.00 88.88 158 LYS A O 1
ATOM 1324 N N . ALA A 1 159 ? -4.603 1.910 7.555 1.00 88.56 159 ALA A N 1
ATOM 1325 C CA . ALA A 1 159 ? -3.143 1.851 7.599 1.00 88.56 159 ALA A CA 1
ATOM 1326 C C . ALA A 1 159 ? -2.561 1.182 6.343 1.00 88.56 159 ALA A C 1
ATOM 1328 O O . ALA A 1 159 ? -1.590 1.676 5.774 1.00 88.56 159 ALA A O 1
ATOM 1329 N N . LYS A 1 160 ? -3.175 0.097 5.851 1.00 90.44 160 LYS A N 1
ATOM 1330 C CA . LYS A 1 160 ? -2.760 -0.520 4.583 1.00 90.44 160 LYS A CA 1
ATOM 1331 C C . LYS A 1 160 ? -2.925 0.424 3.401 1.00 90.44 160 LYS A C 1
ATOM 1333 O O . LYS A 1 160 ? -1.989 0.551 2.624 1.00 90.44 160 LYS A O 1
ATOM 1338 N N . GLN A 1 161 ? -4.044 1.138 3.294 1.00 92.50 161 GLN A N 1
ATOM 1339 C CA . GLN A 1 161 ? -4.227 2.125 2.226 1.00 92.50 161 GLN A CA 1
ATOM 1340 C C . GLN A 1 161 ? -3.147 3.221 2.271 1.00 92.50 161 GLN A C 1
ATOM 1342 O O . GLN A 1 161 ? -2.613 3.602 1.233 1.00 92.50 161 GLN A O 1
ATOM 1347 N N . GLN A 1 162 ? -2.745 3.676 3.463 1.00 92.38 162 GLN A N 1
ATOM 1348 C CA . GLN A 1 162 ? -1.634 4.625 3.616 1.00 92.38 162 GLN A CA 1
ATOM 1349 C C . GLN A 1 162 ? -0.297 4.050 3.130 1.00 92.38 162 GLN A C 1
ATOM 1351 O O . GLN A 1 162 ? 0.445 4.740 2.431 1.00 92.38 162 GLN A O 1
ATOM 1356 N N . TRP A 1 163 ? -0.007 2.782 3.434 1.00 93.69 163 TRP A N 1
ATOM 1357 C CA . TRP A 1 163 ? 1.177 2.103 2.904 1.00 93.69 163 TRP A CA 1
ATOM 1358 C C . TRP A 1 163 ? 1.130 1.943 1.381 1.00 93.69 163 TRP A C 1
ATOM 1360 O O . TRP A 1 163 ? 2.161 2.102 0.734 1.00 93.69 163 TRP A O 1
ATOM 1370 N N . ILE A 1 164 ? -0.047 1.702 0.788 1.00 93.06 164 ILE A N 1
ATOM 1371 C CA . ILE A 1 164 ? -0.211 1.666 -0.675 1.00 93.06 164 ILE A CA 1
ATOM 1372 C C . ILE A 1 164 ? 0.091 3.044 -1.278 1.00 93.06 164 ILE A C 1
ATOM 1374 O O . ILE A 1 164 ? 0.863 3.134 -2.231 1.00 93.06 164 ILE A O 1
ATOM 1378 N N . VAL A 1 165 ? -0.454 4.125 -0.704 1.00 95.00 165 VAL A N 1
ATOM 1379 C CA . VAL A 1 165 ? -0.143 5.503 -1.131 1.00 95.00 165 VAL A CA 1
ATOM 1380 C C . VAL A 1 165 ? 1.358 5.762 -1.053 1.00 95.00 165 VAL A C 1
ATOM 1382 O O . VAL A 1 165 ? 1.935 6.294 -1.996 1.00 95.00 165 VAL A O 1
ATOM 1385 N N . PHE A 1 166 ? 2.003 5.362 0.042 1.00 95.56 166 PHE A N 1
ATOM 1386 C CA . PHE A 1 166 ? 3.444 5.518 0.204 1.00 95.56 166 PHE A CA 1
ATOM 1387 C C . PHE A 1 166 ? 4.230 4.736 -0.860 1.00 95.56 166 PHE A C 1
ATOM 1389 O O . PHE A 1 166 ? 5.122 5.306 -1.486 1.00 95.56 166 PHE A O 1
ATOM 1396 N N . CYS A 1 167 ? 3.861 3.480 -1.140 1.00 92.88 167 CYS A N 1
ATOM 1397 C CA . CYS A 1 167 ? 4.451 2.691 -2.226 1.00 92.88 167 CYS A CA 1
ATOM 1398 C C . CYS A 1 167 ? 4.339 3.403 -3.579 1.00 92.88 167 CYS A C 1
ATOM 1400 O O . CYS A 1 167 ? 5.330 3.485 -4.301 1.00 92.88 167 CYS A O 1
ATOM 1402 N N . TYR A 1 168 ? 3.166 3.950 -3.914 1.00 93.62 168 TYR A N 1
ATOM 1403 C CA . TYR A 1 168 ? 2.973 4.684 -5.167 1.00 93.62 168 TYR A CA 1
ATOM 1404 C C . TYR A 1 168 ? 3.767 5.986 -5.230 1.00 93.62 168 TYR A C 1
ATOM 1406 O O . TYR A 1 168 ? 4.299 6.314 -6.289 1.00 93.62 168 TYR A O 1
ATOM 1414 N N . SER A 1 169 ? 3.893 6.712 -4.120 1.00 94.88 169 SER A N 1
ATOM 1415 C CA . SER A 1 169 ? 4.729 7.914 -4.053 1.00 94.88 169 SER A CA 1
ATOM 1416 C C . SER A 1 169 ? 6.199 7.581 -4.309 1.00 94.88 169 SER A C 1
ATOM 1418 O O . SER A 1 169 ? 6.836 8.217 -5.145 1.00 94.88 169 SER A O 1
ATOM 1420 N N . VAL A 1 170 ? 6.726 6.545 -3.648 1.00 94.25 170 VAL A N 1
ATOM 1421 C CA . VAL A 1 170 ? 8.115 6.102 -3.846 1.00 94.25 170 VAL A CA 1
ATOM 1422 C C . VAL A 1 170 ? 8.327 5.583 -5.270 1.00 94.25 170 VAL A C 1
ATOM 1424 O O . VAL A 1 170 ? 9.311 5.947 -5.911 1.00 94.25 170 VAL A O 1
ATOM 1427 N N . TYR A 1 171 ? 7.386 4.792 -5.798 1.00 92.31 171 TYR A N 1
ATOM 1428 C CA . TYR A 1 171 ? 7.400 4.364 -7.197 1.00 92.31 171 TYR A CA 1
ATOM 1429 C C . TYR A 1 171 ? 7.449 5.561 -8.150 1.00 92.31 171 TYR A C 1
ATOM 1431 O O . TYR A 1 171 ? 8.278 5.578 -9.052 1.00 92.31 171 TYR A O 1
ATOM 1439 N N . SER A 1 172 ? 6.622 6.582 -7.918 1.00 95.00 172 SER A N 1
ATOM 1440 C CA . SER A 1 172 ? 6.564 7.775 -8.766 1.00 95.00 172 SER A CA 1
ATOM 1441 C C . SER A 1 172 ? 7.900 8.520 -8.788 1.00 95.00 172 SER A C 1
ATOM 1443 O O . SER A 1 172 ? 8.351 8.929 -9.852 1.00 95.00 172 SER A O 1
ATOM 1445 N N . MET A 1 173 ? 8.582 8.634 -7.643 1.00 94.88 173 MET A N 1
ATOM 1446 C CA . MET A 1 173 ? 9.923 9.231 -7.581 1.00 94.88 173 MET A CA 1
ATOM 1447 C C . MET A 1 173 ? 10.948 8.427 -8.393 1.00 94.88 173 MET A C 1
ATOM 1449 O O . MET A 1 173 ? 11.727 9.007 -9.144 1.00 94.88 173 MET A O 1
ATOM 1453 N N . ILE A 1 174 ? 10.933 7.095 -8.276 1.00 92.25 174 ILE A N 1
ATOM 1454 C CA . ILE A 1 174 ? 11.830 6.210 -9.037 1.00 92.25 174 ILE A CA 1
ATOM 1455 C C . ILE A 1 174 ? 11.535 6.298 -10.540 1.00 92.25 174 ILE A C 1
ATOM 1457 O O . ILE A 1 174 ? 12.462 6.417 -11.339 1.00 92.25 174 ILE A O 1
ATOM 1461 N N . ALA A 1 175 ? 10.257 6.275 -10.916 1.00 92.62 175 ALA A N 1
ATOM 1462 C CA . ALA A 1 175 ? 9.798 6.381 -12.295 1.00 92.62 175 ALA A CA 1
ATOM 1463 C C . ALA A 1 175 ? 10.235 7.708 -12.929 1.00 92.62 175 ALA A C 1
ATOM 1465 O O . ALA A 1 175 ? 10.813 7.694 -14.010 1.00 92.62 175 ALA A O 1
ATOM 1466 N N . VAL A 1 176 ? 10.070 8.838 -12.231 1.00 94.81 176 VAL A N 1
ATOM 1467 C CA . VAL A 1 176 ? 10.590 10.143 -12.682 1.00 94.81 176 VAL A CA 1
ATOM 1468 C C . VAL A 1 176 ? 12.101 10.081 -12.909 1.00 94.81 176 VAL A C 1
ATOM 1470 O O . VAL A 1 176 ? 12.577 10.505 -13.960 1.00 94.81 176 VAL A O 1
ATOM 1473 N N . GLY A 1 177 ? 12.858 9.495 -11.976 1.00 91.81 177 GLY A N 1
ATOM 1474 C CA . GLY A 1 177 ? 14.299 9.301 -12.141 1.00 91.81 177 GLY A CA 1
ATOM 1475 C C . GLY A 1 177 ? 14.658 8.484 -13.386 1.00 91.81 177 GLY A C 1
ATOM 1476 O O . GLY A 1 177 ? 15.582 8.840 -14.113 1.00 91.81 177 GLY A O 1
ATOM 1477 N N . ASN A 1 178 ? 13.913 7.418 -13.674 1.00 90.88 178 ASN A N 1
ATOM 1478 C CA . ASN A 1 178 ? 14.121 6.583 -14.857 1.00 90.88 178 ASN A CA 1
ATOM 1479 C C . ASN A 1 178 ? 13.746 7.288 -16.168 1.00 90.88 178 ASN A C 1
ATOM 1481 O O . ASN A 1 178 ? 14.452 7.127 -17.162 1.00 90.88 178 ASN A O 1
ATOM 1485 N N . VAL A 1 179 ? 12.688 8.102 -16.168 1.00 92.06 179 VAL A N 1
ATOM 1486 C CA . VAL A 1 179 ? 12.314 8.949 -17.312 1.00 92.06 179 VAL A CA 1
ATOM 1487 C C . VAL A 1 179 ? 13.411 9.973 -17.606 1.00 92.06 179 VAL A C 1
ATOM 1489 O O . VAL A 1 179 ? 13.815 10.122 -18.756 1.00 92.06 179 VAL A O 1
ATOM 1492 N N . ILE A 1 180 ? 13.954 10.625 -16.571 1.00 92.19 180 ILE A N 1
ATOM 1493 C CA . ILE A 1 180 ? 15.073 11.569 -16.719 1.00 92.19 180 ILE A CA 1
ATOM 1494 C C . ILE A 1 180 ? 16.307 10.856 -17.286 1.00 92.19 180 ILE A C 1
ATOM 1496 O O . ILE A 1 180 ? 16.914 11.361 -18.225 1.00 92.19 180 ILE A O 1
ATOM 1500 N N . LYS A 1 181 ? 16.655 9.665 -16.773 1.00 87.88 181 LYS A N 1
ATOM 1501 C CA . LYS A 1 181 ? 17.770 8.866 -17.315 1.00 87.88 181 LYS A CA 1
ATOM 1502 C C . LYS A 1 181 ? 17.578 8.545 -18.794 1.00 87.88 181 LYS A C 1
ATOM 1504 O O . LYS A 1 181 ? 18.518 8.707 -19.558 1.00 87.88 181 LYS A O 1
ATOM 1509 N N . ALA A 1 182 ? 16.378 8.129 -19.200 1.00 87.88 182 ALA A N 1
ATOM 1510 C CA . ALA A 1 182 ? 16.088 7.862 -20.606 1.00 87.88 182 ALA A CA 1
ATOM 1511 C C . ALA A 1 182 ? 16.276 9.109 -21.481 1.00 87.88 182 ALA A C 1
ATOM 1513 O O . ALA A 1 182 ? 16.827 8.997 -22.568 1.00 87.88 182 ALA A O 1
ATOM 1514 N N . GLY A 1 183 ? 15.882 10.291 -20.995 1.00 87.44 183 GLY A N 1
ATOM 1515 C CA . GLY A 1 183 ? 16.135 11.562 -21.679 1.00 87.44 183 GLY A CA 1
ATOM 1516 C C . GLY A 1 183 ? 17.625 11.897 -21.802 1.00 87.44 183 GLY A C 1
ATOM 1517 O O . GLY A 1 183 ? 18.073 12.296 -22.870 1.00 87.44 183 GLY A O 1
ATOM 1518 N N . LEU A 1 184 ? 18.404 11.695 -20.736 1.00 87.81 184 LEU A N 1
ATOM 1519 C CA . LEU A 1 184 ? 19.843 11.992 -20.725 1.00 87.81 184 LEU A CA 1
ATOM 1520 C C . LEU A 1 184 ? 20.659 11.087 -21.647 1.00 87.81 184 LEU A C 1
ATOM 1522 O O . LEU A 1 184 ? 21.659 11.540 -22.192 1.00 87.81 184 LEU A O 1
ATOM 1526 N N . VAL A 1 185 ? 20.209 9.849 -21.863 1.00 84.38 185 VAL A N 1
ATOM 1527 C CA . VAL A 1 185 ? 20.820 8.931 -22.835 1.00 84.38 185 VAL A CA 1
ATOM 1528 C C . VAL A 1 185 ? 20.768 9.500 -24.260 1.00 84.38 185 VAL A C 1
ATOM 1530 O O . VAL A 1 185 ? 21.686 9.262 -25.032 1.00 84.38 185 VAL A O 1
ATOM 1533 N N . PHE A 1 186 ? 19.761 10.310 -24.608 1.00 81.50 186 PHE A N 1
ATOM 1534 C CA . PHE A 1 186 ? 19.703 10.970 -25.921 1.00 81.50 186 PHE A CA 1
ATOM 1535 C C . PHE A 1 186 ? 20.636 12.183 -26.054 1.00 81.50 186 PHE A C 1
ATOM 1537 O O . PHE A 1 186 ? 20.877 12.634 -27.170 1.00 81.50 186 PHE A O 1
ATOM 1544 N N . ILE A 1 187 ? 21.124 12.733 -24.939 1.00 85.06 187 ILE A N 1
ATOM 1545 C CA . ILE A 1 187 ? 21.959 13.948 -24.900 1.00 85.06 187 ILE A CA 1
ATOM 1546 C C . ILE A 1 187 ? 23.426 13.588 -24.574 1.00 85.06 187 ILE A C 1
ATOM 1548 O O . ILE A 1 187 ? 24.267 14.472 -24.470 1.00 85.06 187 ILE A O 1
ATOM 1552 N N . ASP A 1 188 ? 23.733 12.293 -24.424 1.00 76.81 188 ASP A N 1
ATOM 1553 C CA . ASP A 1 188 ? 25.068 11.750 -24.125 1.00 76.81 188 ASP A CA 1
ATOM 1554 C C . ASP A 1 188 ? 25.735 12.391 -22.890 1.00 76.81 188 ASP A C 1
ATOM 1556 O O . ASP A 1 188 ? 26.911 12.747 -22.868 1.00 76.81 188 ASP A O 1
ATOM 1560 N N . VAL A 1 189 ? 24.939 12.604 -21.835 1.00 78.44 189 VAL A N 1
ATOM 1561 C CA . VAL A 1 189 ? 25.416 13.208 -20.583 1.00 78.44 189 VAL A CA 1
ATOM 1562 C C . VAL A 1 189 ? 25.729 12.122 -19.557 1.00 78.44 189 VAL A C 1
ATOM 1564 O O . VAL A 1 189 ? 24.835 11.399 -19.110 1.00 78.44 189 VAL A O 1
ATOM 1567 N N . ASP A 1 190 ? 26.968 12.112 -19.059 1.00 74.75 190 ASP A N 1
ATOM 1568 C CA . ASP A 1 190 ? 27.510 11.186 -18.043 1.00 74.75 190 ASP A CA 1
ATOM 1569 C C . ASP A 1 190 ? 26.914 11.343 -16.616 1.00 74.75 190 ASP A C 1
ATOM 1571 O O . ASP A 1 190 ? 27.509 10.998 -15.593 1.00 74.75 190 ASP A O 1
ATOM 1575 N N . ALA A 1 191 ? 25.687 11.857 -16.501 1.00 80.69 191 ALA A N 1
ATOM 1576 C CA . ALA A 1 191 ? 24.969 12.041 -15.238 1.00 80.69 191 ALA A CA 1
ATOM 1577 C C . ALA A 1 191 ? 24.167 10.798 -14.792 1.00 80.69 191 ALA A C 1
ATOM 1579 O O . ALA A 1 191 ? 23.577 10.796 -13.704 1.00 80.69 191 ALA A O 1
ATOM 1580 N N . ILE A 1 192 ? 24.149 9.727 -15.595 1.00 80.12 192 ILE A N 1
ATOM 1581 C CA . ILE A 1 192 ? 23.369 8.502 -15.341 1.00 80.12 192 ILE A CA 1
ATOM 1582 C C . ILE A 1 192 ? 23.782 7.846 -14.015 1.00 80.12 192 ILE A C 1
ATOM 1584 O O . ILE A 1 192 ? 22.922 7.517 -13.191 1.00 80.12 192 ILE A O 1
ATOM 1588 N N . VAL A 1 193 ? 25.091 7.739 -13.759 1.00 82.25 193 VAL A N 1
ATOM 1589 C CA . VAL A 1 193 ? 25.647 7.129 -12.536 1.00 82.25 193 VAL A CA 1
ATOM 1590 C C . VAL A 1 193 ? 25.243 7.916 -11.285 1.00 82.25 193 VAL A C 1
ATOM 1592 O O . VAL A 1 193 ? 24.899 7.337 -10.251 1.00 82.25 193 VAL A O 1
ATOM 1595 N N . THR A 1 194 ? 25.235 9.248 -11.368 1.00 84.75 194 THR A N 1
ATOM 1596 C CA . THR A 1 194 ? 24.820 10.120 -10.260 1.00 84.75 194 THR A CA 1
ATOM 1597 C C . THR A 1 194 ? 23.339 9.931 -9.943 1.00 84.75 194 THR A C 1
ATOM 1599 O O . THR A 1 194 ? 22.977 9.758 -8.778 1.00 84.75 194 THR A O 1
ATOM 1602 N N . LEU A 1 195 ? 22.480 9.872 -10.965 1.00 84.62 195 LEU A N 1
ATOM 1603 C CA . LEU A 1 195 ? 21.054 9.593 -10.778 1.00 84.62 195 LEU A CA 1
ATOM 1604 C C . LEU A 1 195 ? 20.830 8.204 -10.174 1.00 84.62 195 LEU A C 1
ATOM 1606 O O . LEU A 1 195 ? 20.008 8.042 -9.274 1.00 84.62 195 LEU A O 1
ATOM 1610 N N . GLU A 1 196 ? 21.567 7.186 -10.612 1.00 83.31 196 GLU A N 1
ATOM 1611 C CA . GLU A 1 196 ? 21.482 5.855 -10.009 1.00 83.31 196 GLU A CA 1
ATOM 1612 C C . GLU A 1 196 ? 21.804 5.858 -8.519 1.00 83.31 196 GLU A C 1
ATOM 1614 O O . GLU A 1 196 ? 21.054 5.260 -7.744 1.00 83.31 196 GLU A O 1
ATOM 1619 N N . ARG A 1 197 ? 22.838 6.582 -8.087 1.00 85.50 197 ARG A N 1
ATOM 1620 C CA . ARG A 1 197 ? 23.179 6.702 -6.661 1.00 85.50 197 ARG A CA 1
ATOM 1621 C C . ARG A 1 197 ? 22.084 7.388 -5.843 1.00 85.50 197 ARG A C 1
ATOM 1623 O O . ARG A 1 197 ? 21.881 7.015 -4.691 1.00 85.50 197 ARG A O 1
ATOM 1630 N N . VAL A 1 198 ? 21.355 8.336 -6.433 1.00 87.50 198 VAL A N 1
ATOM 1631 C CA . VAL A 1 198 ? 20.260 9.061 -5.764 1.00 87.50 198 VAL A CA 1
ATOM 1632 C C . VAL A 1 198 ? 18.979 8.224 -5.684 1.00 87.50 198 VAL A C 1
ATOM 1634 O O . VAL A 1 198 ? 18.334 8.185 -4.637 1.00 87.50 198 VAL A O 1
ATOM 1637 N N . PHE A 1 199 ? 18.605 7.525 -6.761 1.00 86.06 199 PHE A N 1
ATOM 1638 C CA . PHE A 1 199 ? 17.321 6.813 -6.835 1.00 86.06 199 PHE A CA 1
ATOM 1639 C C . PHE A 1 199 ? 17.380 5.363 -6.331 1.00 86.06 199 PHE A C 1
ATOM 1641 O O . PHE A 1 199 ? 16.371 4.852 -5.847 1.00 86.06 199 PHE A O 1
ATOM 1648 N N . THR A 1 200 ? 18.536 4.689 -6.380 1.00 84.88 200 THR A N 1
ATOM 1649 C CA . THR A 1 200 ? 18.670 3.295 -5.903 1.00 84.88 200 THR A CA 1
ATOM 1650 C C . THR A 1 200 ? 18.295 3.119 -4.423 1.00 84.88 200 THR A C 1
ATOM 1652 O O . THR A 1 200 ? 17.580 2.161 -4.111 1.00 84.88 200 THR A O 1
ATOM 1655 N N . PRO A 1 201 ? 18.681 4.022 -3.496 1.00 88.88 201 PRO A N 1
ATOM 1656 C CA . PRO A 1 201 ? 18.278 3.929 -2.094 1.00 88.88 201 PRO A CA 1
ATOM 1657 C C . PRO A 1 201 ? 16.761 3.937 -1.877 1.00 88.88 201 PRO A C 1
ATOM 1659 O O . PRO A 1 201 ? 16.298 3.333 -0.911 1.00 88.88 201 PRO A O 1
ATOM 1662 N N . LEU A 1 202 ? 15.971 4.536 -2.781 1.00 88.69 202 LEU A N 1
ATOM 1663 C CA . LEU A 1 202 ? 14.504 4.572 -2.687 1.00 88.69 202 LEU A CA 1
ATOM 1664 C C . LEU A 1 202 ? 13.850 3.190 -2.847 1.00 88.69 202 LEU A C 1
ATOM 1666 O O . LEU A 1 202 ? 12.707 2.991 -2.434 1.00 88.69 202 LEU A O 1
ATOM 1670 N N . LEU A 1 203 ? 14.572 2.195 -3.366 1.00 85.62 203 LEU A N 1
ATOM 1671 C CA . LEU A 1 203 ? 14.084 0.814 -3.406 1.00 85.62 203 LEU A CA 1
ATOM 1672 C C . LEU A 1 203 ? 13.896 0.218 -2.008 1.00 85.62 203 LEU A C 1
ATOM 1674 O O . LEU A 1 203 ? 13.017 -0.621 -1.810 1.00 85.62 203 LEU A O 1
ATOM 1678 N N . PHE A 1 204 ? 14.699 0.650 -1.034 1.00 88.44 204 PHE A N 1
ATOM 1679 C CA . PHE A 1 204 ? 14.596 0.174 0.340 1.00 88.44 204 PHE A CA 1
ATOM 1680 C C . PHE A 1 204 ? 13.273 0.581 1.018 1.00 88.44 204 PHE A C 1
ATOM 1682 O O . PHE A 1 204 ? 12.552 -0.321 1.448 1.00 88.44 204 PHE A O 1
ATOM 1689 N N . PRO A 1 205 ? 12.875 1.871 1.080 1.00 90.19 205 PRO A N 1
ATOM 1690 C CA . PRO A 1 205 ? 11.587 2.251 1.653 1.00 90.19 205 PRO A CA 1
ATOM 1691 C C . PRO A 1 205 ? 10.400 1.646 0.891 1.00 90.19 205 PRO A C 1
ATOM 1693 O O . PRO A 1 205 ? 9.411 1.290 1.528 1.00 90.19 205 PRO A O 1
ATOM 1696 N N . ALA A 1 206 ? 10.500 1.441 -0.431 1.00 87.81 206 ALA A N 1
ATOM 1697 C CA . ALA A 1 206 ? 9.475 0.720 -1.191 1.00 87.81 206 ALA A CA 1
ATOM 1698 C C . ALA A 1 206 ? 9.318 -0.738 -0.716 1.00 87.81 206 ALA A C 1
ATOM 1700 O O . ALA A 1 206 ? 8.202 -1.199 -0.483 1.00 87.81 206 ALA A O 1
ATOM 1701 N N . ALA A 1 207 ? 10.430 -1.454 -0.516 1.00 87.81 207 ALA A N 1
ATOM 1702 C CA . ALA A 1 207 ? 10.414 -2.825 -0.007 1.00 87.81 207 ALA A CA 1
ATOM 1703 C C . ALA A 1 207 ? 9.883 -2.906 1.435 1.00 87.81 207 ALA A C 1
ATOM 1705 O O . ALA A 1 207 ? 9.124 -3.818 1.762 1.00 87.81 207 ALA A O 1
ATOM 1706 N N . VAL A 1 208 ? 10.240 -1.941 2.289 1.00 90.06 208 VAL A N 1
ATOM 1707 C CA . VAL A 1 208 ? 9.730 -1.841 3.667 1.00 90.06 208 VAL A CA 1
ATOM 1708 C C . VAL A 1 208 ? 8.219 -1.604 3.672 1.00 90.06 208 VAL A C 1
ATOM 1710 O O . VAL A 1 208 ? 7.487 -2.295 4.375 1.00 90.06 208 VAL A O 1
ATOM 1713 N N . ALA A 1 209 ? 7.721 -0.678 2.856 1.00 90.06 209 ALA A N 1
ATOM 1714 C CA . ALA A 1 209 ? 6.287 -0.436 2.746 1.00 90.06 209 ALA A CA 1
ATOM 1715 C C . ALA A 1 209 ? 5.537 -1.666 2.212 1.00 90.06 209 ALA A C 1
ATOM 1717 O O . ALA A 1 209 ? 4.491 -2.038 2.745 1.00 90.06 209 ALA A O 1
ATOM 1718 N N . PHE A 1 210 ? 6.112 -2.366 1.232 1.00 87.88 210 PHE A N 1
ATOM 1719 C CA . PHE A 1 210 ? 5.560 -3.621 0.727 1.00 87.88 210 PHE A CA 1
ATOM 1720 C C . PHE A 1 210 ? 5.525 -4.731 1.792 1.00 87.88 210 PHE A C 1
ATOM 1722 O O . PHE A 1 210 ? 4.541 -5.465 1.887 1.00 87.88 210 PHE A O 1
ATOM 1729 N N . PHE A 1 211 ? 6.538 -4.810 2.660 1.00 89.75 211 PHE A N 1
ATOM 1730 C CA . PHE A 1 211 ? 6.528 -5.709 3.817 1.00 89.75 211 PHE A CA 1
ATOM 1731 C C . PHE A 1 211 ? 5.336 -5.432 4.747 1.00 89.75 211 PHE A C 1
ATOM 1733 O O . PHE A 1 211 ? 4.614 -6.357 5.125 1.00 89.75 211 PHE A O 1
ATOM 1740 N N . PHE A 1 212 ? 5.070 -4.162 5.068 1.00 88.81 212 PHE A N 1
ATOM 1741 C CA . PHE A 1 212 ? 3.918 -3.787 5.896 1.00 88.81 212 PHE A CA 1
ATOM 1742 C C . PHE A 1 212 ? 2.569 -4.056 5.217 1.00 88.81 212 PHE A C 1
ATOM 1744 O O . PHE A 1 212 ? 1.604 -4.407 5.901 1.00 88.81 212 PHE A O 1
ATOM 1751 N N . LEU A 1 213 ? 2.493 -3.955 3.887 1.00 87.88 213 LEU A N 1
ATOM 1752 C CA . LEU A 1 213 ? 1.294 -4.328 3.127 1.00 87.88 213 LEU A CA 1
ATOM 1753 C C . LEU A 1 213 ? 0.987 -5.820 3.215 1.00 87.88 213 LEU A C 1
ATOM 1755 O O . LEU A 1 213 ? -0.179 -6.206 3.375 1.00 87.88 213 LEU A O 1
ATOM 1759 N N . LEU A 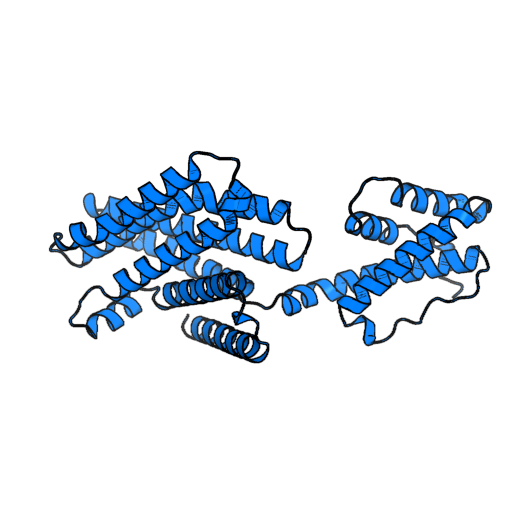1 214 ? 2.028 -6.648 3.137 1.00 86.50 214 LEU A N 1
ATOM 1760 C CA . LEU A 1 214 ? 1.899 -8.088 3.286 1.00 86.50 214 LEU A CA 1
ATOM 1761 C C . LEU A 1 214 ? 1.566 -8.486 4.724 1.00 86.50 214 LEU A C 1
ATOM 1763 O O . LEU A 1 214 ? 0.943 -9.522 4.915 1.00 86.50 214 LEU A O 1
ATOM 1767 N N . LEU A 1 215 ? 1.919 -7.695 5.740 1.00 86.31 215 LEU A N 1
ATOM 1768 C CA . LEU A 1 215 ? 1.649 -8.055 7.131 1.00 86.31 215 LEU A CA 1
ATOM 1769 C C . LEU A 1 215 ? 0.141 -8.326 7.357 1.00 86.31 215 LEU A C 1
ATOM 1771 O O . LEU A 1 215 ? -0.711 -7.512 6.969 1.00 86.31 215 LEU A O 1
ATOM 1775 N N . PRO A 1 216 ? -0.243 -9.447 7.996 1.00 81.75 216 PRO A N 1
ATOM 1776 C CA . PRO A 1 216 ? -1.644 -9.709 8.304 1.00 81.75 216 PRO A CA 1
ATOM 1777 C C . PRO A 1 216 ? -2.226 -8.610 9.202 1.00 81.75 216 PRO A C 1
ATOM 1779 O O . PRO A 1 216 ? -1.586 -8.197 10.169 1.00 81.75 216 PRO A O 1
ATOM 1782 N N . ASN A 1 217 ? -3.476 -8.191 8.960 1.00 78.69 217 ASN A N 1
ATOM 1783 C CA . ASN A 1 217 ? -4.114 -7.116 9.741 1.00 78.69 217 ASN A CA 1
ATOM 1784 C C . ASN A 1 217 ? -4.089 -7.392 11.253 1.00 78.69 217 ASN A C 1
ATOM 1786 O O . ASN A 1 217 ? -3.905 -6.467 12.036 1.00 78.69 217 ASN A O 1
ATOM 1790 N N . ARG A 1 218 ? -4.205 -8.664 11.668 1.00 75.56 218 ARG A N 1
ATOM 1791 C CA . ARG A 1 218 ? -4.087 -9.078 13.079 1.00 75.56 218 ARG A CA 1
ATOM 1792 C C . ARG A 1 218 ? -2.786 -8.601 13.744 1.00 75.56 218 ARG A C 1
ATOM 1794 O O . ARG A 1 218 ? -2.821 -8.235 14.909 1.00 75.56 218 ARG A O 1
ATOM 1801 N N . TRP A 1 219 ? -1.673 -8.554 13.016 1.00 80.44 219 TRP A N 1
ATOM 1802 C CA . TRP A 1 219 ? -0.374 -8.132 13.552 1.00 80.44 219 TRP A CA 1
ATOM 1803 C C . TRP A 1 219 ? -0.278 -6.603 13.631 1.00 80.44 219 TRP A C 1
ATOM 1805 O O . TRP A 1 219 ? 0.201 -6.067 14.624 1.00 80.44 219 TRP A O 1
ATOM 1815 N N . LEU A 1 220 ? -0.826 -5.886 12.642 1.00 76.56 220 LEU A N 1
ATOM 1816 C CA . LEU A 1 220 ? -0.948 -4.421 12.704 1.00 76.56 220 LEU A CA 1
ATOM 1817 C C . LEU A 1 220 ? -1.842 -3.977 13.875 1.00 76.56 220 LEU A C 1
ATOM 1819 O O . LEU A 1 220 ? -1.573 -2.966 14.524 1.00 76.56 220 LEU A O 1
ATOM 1823 N N . LEU A 1 221 ? -2.894 -4.746 14.170 1.00 73.62 221 LEU A N 1
ATOM 1824 C CA . LEU A 1 221 ? -3.776 -4.498 15.310 1.00 73.62 221 LEU A CA 1
ATOM 1825 C C . LEU A 1 221 ? -3.075 -4.731 16.654 1.00 73.62 221 LEU A C 1
ATOM 1827 O O . LEU A 1 221 ? -3.339 -3.974 17.581 1.00 73.62 221 LEU A O 1
ATOM 1831 N N . MET A 1 222 ? -2.142 -5.689 16.756 1.00 78.56 222 MET A N 1
ATOM 1832 C CA . MET A 1 222 ? -1.371 -5.917 17.991 1.00 78.56 222 MET A CA 1
ATOM 1833 C C . MET A 1 222 ? -0.586 -4.676 18.434 1.00 78.56 222 MET A C 1
ATOM 1835 O O . MET A 1 222 ? -0.507 -4.401 19.628 1.00 78.56 222 MET A O 1
ATOM 1839 N N . LEU A 1 223 ? -0.078 -3.879 17.487 1.00 78.62 223 LEU A N 1
ATOM 1840 C CA . LEU A 1 223 ? 0.589 -2.605 17.790 1.00 78.62 223 LEU A CA 1
ATOM 1841 C C . LEU A 1 223 ? -0.367 -1.564 18.395 1.00 78.62 223 LEU A C 1
ATOM 1843 O O . LEU A 1 223 ? 0.059 -0.689 19.143 1.00 78.62 223 LEU A O 1
ATOM 1847 N N . HIS A 1 224 ? -1.666 -1.666 18.101 1.00 76.06 224 HIS A N 1
ATOM 1848 C CA . HIS A 1 224 ? -2.700 -0.764 18.612 1.00 76.06 224 HIS A CA 1
ATOM 1849 C C . HIS A 1 224 ? -3.332 -1.254 19.921 1.00 76.06 224 HIS A C 1
ATOM 1851 O O . HIS A 1 224 ? -3.914 -0.452 20.658 1.00 76.06 224 HIS A O 1
ATOM 1857 N N . THR A 1 225 ? -3.201 -2.545 20.238 1.00 81.31 225 THR A N 1
ATOM 1858 C CA . THR A 1 225 ? -3.705 -3.151 21.474 1.00 81.31 225 THR A CA 1
ATOM 1859 C C . THR A 1 225 ? -3.286 -2.404 22.744 1.00 81.31 225 THR A C 1
ATOM 1861 O O . THR A 1 225 ? -4.182 -2.121 23.532 1.00 81.31 225 THR A O 1
ATOM 1864 N N . PRO A 1 226 ? -2.013 -2.011 22.983 1.00 84.62 226 PRO A N 1
ATOM 1865 C CA . PRO A 1 226 ? -1.642 -1.344 24.238 1.00 84.62 226 PRO A CA 1
ATOM 1866 C C . PRO A 1 226 ? -2.361 -0.004 24.432 1.00 84.62 226 PRO A C 1
ATOM 1868 O O . PRO A 1 226 ? -2.847 0.292 25.524 1.00 84.62 226 PRO A O 1
ATOM 1871 N N . LEU A 1 227 ? -2.507 0.783 23.362 1.00 84.81 227 LEU A N 1
ATOM 1872 C CA . LEU A 1 227 ? -3.239 2.049 23.406 1.00 84.81 227 LEU A CA 1
ATOM 1873 C C . LEU A 1 227 ? -4.728 1.823 23.712 1.00 84.81 227 LEU A C 1
ATOM 1875 O O . LEU A 1 227 ? -5.324 2.558 24.500 1.00 84.81 227 LEU A O 1
ATOM 1879 N N . ARG A 1 228 ? -5.330 0.795 23.108 1.00 84.31 228 ARG A N 1
ATOM 1880 C CA . ARG A 1 228 ? -6.728 0.411 23.349 1.00 84.31 228 ARG A CA 1
ATOM 1881 C C . ARG A 1 228 ? -6.940 -0.142 24.755 1.00 84.31 228 ARG A C 1
ATOM 1883 O O . ARG A 1 228 ? -7.943 0.184 25.380 1.00 84.31 228 ARG A O 1
ATOM 1890 N N . LEU A 1 229 ? -5.978 -0.893 25.282 1.00 87.88 229 LEU A N 1
ATOM 1891 C CA . LEU A 1 229 ? -5.994 -1.395 26.653 1.00 87.88 229 LEU A CA 1
ATOM 1892 C C . LEU A 1 229 ? -5.944 -0.235 27.654 1.00 87.88 229 LEU A C 1
ATOM 1894 O O . LEU A 1 229 ? -6.700 -0.213 28.622 1.00 87.88 229 LEU A O 1
ATOM 1898 N N . TYR A 1 230 ? -5.103 0.768 27.382 1.00 88.56 230 TYR A N 1
ATOM 1899 C CA . TYR A 1 230 ? -5.035 1.993 28.176 1.00 88.56 230 TYR A CA 1
ATOM 1900 C C . TYR A 1 230 ? -6.363 2.767 28.157 1.00 88.56 230 TYR A C 1
ATOM 1902 O O . TYR A 1 230 ? -6.848 3.184 29.210 1.00 88.56 230 TYR A O 1
ATOM 1910 N N . GLN A 1 231 ? -6.983 2.925 26.981 1.00 86.81 231 GLN A N 1
ATOM 1911 C CA . GLN A 1 231 ? -8.304 3.555 26.853 1.00 86.81 231 GLN A CA 1
ATOM 1912 C C . GLN A 1 231 ? -9.375 2.790 27.631 1.00 86.81 231 GLN A C 1
ATOM 1914 O O . GLN A 1 231 ? -10.104 3.398 28.413 1.00 86.81 231 GLN A O 1
ATOM 1919 N N . TYR A 1 232 ? -9.424 1.467 27.468 1.00 89.19 232 TYR A N 1
ATOM 1920 C CA . TYR A 1 232 ? -10.323 0.603 28.225 1.00 89.19 232 TYR A CA 1
ATOM 1921 C C . TYR A 1 232 ? -10.122 0.777 29.729 1.00 89.19 232 TYR A C 1
ATOM 1923 O O . TYR A 1 232 ? -11.086 0.968 30.455 1.00 89.19 232 TYR A O 1
ATOM 1931 N N . TRP A 1 233 ? -8.879 0.793 30.212 1.00 88.44 233 TRP A N 1
ATOM 1932 C CA . TRP A 1 233 ? -8.609 0.946 31.639 1.00 88.44 233 TRP A CA 1
ATOM 1933 C C . TRP A 1 233 ? -9.035 2.313 32.196 1.00 88.44 233 TRP A C 1
ATOM 1935 O O . TRP A 1 233 ? -9.455 2.414 33.351 1.00 88.44 233 TRP A O 1
ATOM 1945 N N . ARG A 1 234 ? -8.957 3.383 31.393 1.00 89.81 234 ARG A N 1
ATOM 1946 C CA . ARG A 1 234 ? -9.518 4.690 31.774 1.00 89.81 234 ARG A CA 1
ATOM 1947 C C . ARG A 1 234 ? -11.042 4.649 31.837 1.00 89.81 234 ARG A C 1
ATOM 1949 O O . ARG A 1 234 ? -11.598 5.106 32.831 1.00 89.81 234 ARG A O 1
ATOM 1956 N N . LEU A 1 235 ? -11.691 4.066 30.830 1.00 89.31 235 LEU A N 1
ATOM 1957 C CA . LEU A 1 235 ? -13.147 3.912 30.804 1.00 89.31 235 LEU A CA 1
ATOM 1958 C C . LEU A 1 235 ? -13.643 3.039 31.953 1.00 89.31 235 LEU A C 1
ATOM 1960 O O . LEU A 1 235 ? -14.566 3.426 32.645 1.00 89.31 235 LEU A O 1
ATOM 1964 N N . TYR A 1 236 ? -12.971 1.930 32.238 1.00 88.69 236 TYR A N 1
ATOM 1965 C CA . TYR A 1 236 ? -13.296 1.046 33.352 1.00 88.69 236 TYR A CA 1
ATOM 1966 C C . TYR A 1 236 ? -13.255 1.762 34.709 1.00 88.69 236 TYR A C 1
ATOM 1968 O O . TYR A 1 236 ? -14.099 1.536 35.576 1.00 88.69 236 TYR A O 1
ATOM 1976 N N . ARG A 1 237 ? -12.275 2.653 34.914 1.00 88.38 237 ARG A N 1
ATOM 1977 C CA . ARG A 1 237 ? -12.202 3.464 36.139 1.00 88.38 237 ARG A CA 1
ATOM 1978 C C . ARG A 1 237 ? -13.332 4.486 36.216 1.00 88.38 237 ARG A C 1
ATOM 1980 O O . ARG A 1 237 ? -13.875 4.681 37.299 1.00 88.38 237 ARG A O 1
ATOM 1987 N N . LEU A 1 238 ? -13.687 5.099 35.089 1.00 87.56 238 LEU A N 1
ATOM 1988 C CA . LEU A 1 238 ? -14.821 6.014 35.000 1.00 87.56 238 LEU A CA 1
ATOM 1989 C C . LEU A 1 238 ? -16.150 5.290 35.261 1.00 87.56 238 LEU A C 1
ATOM 1991 O O . LEU A 1 238 ? -16.912 5.722 36.114 1.00 87.56 238 LEU A O 1
ATOM 1995 N N . GLU A 1 239 ? -16.383 4.153 34.610 1.00 88.81 239 GLU A N 1
ATOM 1996 C CA . GLU A 1 239 ? -17.551 3.287 34.800 1.00 88.81 239 GLU A CA 1
ATOM 1997 C C . GLU A 1 239 ? -17.721 2.894 36.271 1.00 88.81 239 GLU A C 1
ATOM 1999 O O . GLU A 1 239 ? -18.789 3.089 36.846 1.00 88.81 239 GLU A O 1
ATOM 2004 N N . ARG A 1 240 ? -16.653 2.410 36.920 1.00 86.50 240 ARG A N 1
ATOM 2005 C CA . ARG A 1 240 ? -16.684 2.084 38.354 1.00 86.50 240 ARG A CA 1
ATOM 2006 C C . ARG A 1 240 ? -17.042 3.278 39.226 1.00 86.50 240 ARG A C 1
ATOM 2008 O O . ARG A 1 240 ? -17.747 3.109 40.216 1.00 86.50 240 ARG A O 1
ATOM 2015 N N . TYR A 1 241 ? -16.527 4.457 38.895 1.00 85.31 241 TYR A N 1
ATOM 2016 C CA . TYR A 1 241 ? -16.837 5.668 39.642 1.00 85.31 241 TYR A CA 1
ATOM 2017 C C . TYR A 1 241 ? -18.319 6.032 39.497 1.00 85.31 241 TYR A C 1
ATOM 2019 O O . TYR A 1 241 ? -18.994 6.225 40.502 1.00 85.31 241 TYR A O 1
ATOM 2027 N N . VAL A 1 242 ? -18.839 6.038 38.266 1.00 86.44 242 VAL A N 1
ATOM 2028 C CA . VAL A 1 242 ? -20.253 6.322 37.973 1.00 86.44 242 VAL A CA 1
ATOM 2029 C C . VAL A 1 242 ? -21.173 5.325 38.687 1.00 86.44 242 VAL A C 1
ATOM 2031 O O . VAL A 1 242 ? -22.092 5.739 39.387 1.00 86.44 242 VAL A O 1
ATOM 2034 N N . LEU A 1 243 ? -20.891 4.020 38.597 1.00 86.31 243 LEU A N 1
ATOM 2035 C CA . LEU A 1 243 ? -21.692 2.979 39.255 1.00 86.31 243 LEU A CA 1
ATOM 2036 C C . LEU A 1 243 ? -21.721 3.139 40.781 1.00 86.31 243 LEU A C 1
ATOM 2038 O O . LEU A 1 243 ? -22.786 3.027 41.389 1.00 86.31 243 LEU A O 1
ATOM 2042 N N . LYS A 1 244 ? -20.570 3.447 41.398 1.00 84.56 244 LYS A N 1
ATOM 2043 C CA . LYS A 1 244 ? -20.483 3.704 42.843 1.00 84.56 244 LYS A CA 1
ATOM 2044 C C . LYS A 1 244 ? -21.275 4.939 43.257 1.00 84.56 244 LYS A C 1
ATOM 2046 O O . LYS A 1 244 ? -21.946 4.893 44.283 1.00 84.56 244 LYS A O 1
ATOM 2051 N N . SER A 1 245 ? -21.221 6.012 42.471 1.00 83.31 245 SER A N 1
ATOM 2052 C CA . SER A 1 245 ? -21.966 7.244 42.750 1.00 83.31 245 SER A CA 1
ATOM 2053 C C . SER A 1 245 ? -23.483 7.052 42.701 1.00 83.31 245 SER A C 1
ATOM 2055 O O . SER A 1 245 ? -24.197 7.699 43.457 1.00 83.31 245 SER A O 1
ATOM 2057 N N . VAL A 1 246 ? -23.978 6.143 41.857 1.00 84.06 246 VAL A N 1
ATOM 2058 C CA . VAL A 1 246 ? -25.416 5.843 41.727 1.00 84.06 246 VAL A CA 1
ATOM 2059 C C . VAL A 1 246 ? -25.873 4.746 42.710 1.00 84.06 246 VAL A C 1
ATOM 2061 O O . VAL A 1 246 ? -27.058 4.447 42.810 1.00 84.06 246 VAL A O 1
ATOM 2064 N N . GLY A 1 247 ? -24.953 4.130 43.463 1.00 78.69 247 GLY A N 1
ATOM 2065 C CA . GLY A 1 247 ? -25.275 3.025 44.373 1.00 78.69 247 GLY A CA 1
ATOM 2066 C C . GLY A 1 247 ? -25.690 1.734 43.654 1.00 78.69 247 GLY A C 1
ATOM 2067 O O . GLY A 1 247 ? -26.277 0.844 44.269 1.00 78.69 247 GLY A O 1
ATOM 2068 N N . ALA A 1 248 ? -25.389 1.612 42.358 1.00 74.94 248 ALA A N 1
ATOM 2069 C CA . ALA A 1 248 ? -25.659 0.406 41.589 1.00 74.94 248 ALA A CA 1
ATOM 2070 C C . ALA A 1 248 ? -24.683 -0.713 41.989 1.00 74.94 248 ALA A C 1
ATOM 2072 O O . ALA A 1 248 ? -23.471 -0.507 42.086 1.00 74.94 248 ALA A O 1
ATOM 2073 N N . THR A 1 249 ? -25.198 -1.930 42.192 1.00 64.88 249 THR A N 1
ATOM 2074 C CA . THR A 1 249 ? -24.367 -3.116 42.452 1.00 64.88 249 THR A CA 1
ATOM 2075 C C . THR A 1 249 ? -23.401 -3.359 41.294 1.00 64.88 249 THR A C 1
ATOM 2077 O O . THR A 1 249 ? -23.839 -3.461 40.143 1.00 64.88 249 THR A O 1
ATOM 2080 N N . GLU A 1 250 ? -22.102 -3.481 41.599 1.00 60.53 250 GLU A N 1
ATOM 2081 C CA . GLU A 1 250 ? -21.029 -3.713 40.626 1.00 60.53 250 GLU A CA 1
ATOM 2082 C C . GLU A 1 250 ? -21.309 -4.966 39.772 1.00 60.53 250 GLU A C 1
ATOM 2084 O O . GLU A 1 250 ? -20.929 -6.079 40.121 1.00 60.53 250 GLU A O 1
ATOM 2089 N N . HIS A 1 251 ? -21.896 -4.782 38.589 1.00 56.75 251 HIS A N 1
ATOM 2090 C CA . HIS A 1 251 ? -21.841 -5.776 37.508 1.00 56.75 251 HIS A CA 1
ATOM 2091 C C . HIS A 1 251 ? -20.548 -5.635 36.685 1.00 56.75 251 HIS A C 1
ATOM 2093 O O . HIS A 1 251 ? -20.361 -6.317 35.674 1.00 56.75 251 HIS A O 1
ATOM 2099 N N . ALA A 1 252 ? -19.640 -4.753 37.119 1.00 55.66 252 ALA A N 1
ATOM 2100 C CA . ALA A 1 252 ? -18.364 -4.474 36.483 1.00 55.66 252 ALA A CA 1
ATOM 2101 C C . ALA A 1 252 ? -17.483 -5.732 36.503 1.00 55.66 252 ALA A C 1
ATOM 2103 O O . ALA A 1 252 ? -16.760 -6.004 37.467 1.00 55.66 252 ALA A O 1
ATOM 2104 N N . ARG A 1 253 ? -17.543 -6.515 35.416 1.00 61.00 253 ARG A N 1
ATOM 2105 C CA . ARG A 1 253 ? -16.695 -7.695 35.220 1.00 61.00 253 ARG A CA 1
ATOM 2106 C C . ARG A 1 253 ? -15.240 -7.307 35.465 1.00 61.00 253 ARG A C 1
ATOM 2108 O O . ARG A 1 253 ? -14.748 -6.308 34.939 1.00 61.00 253 ARG A O 1
ATOM 2115 N N . ARG A 1 254 ? -14.545 -8.105 36.277 1.00 63.75 254 ARG A N 1
ATOM 2116 C CA . ARG A 1 254 ? -13.109 -7.922 36.496 1.00 63.75 254 ARG A CA 1
ATOM 2117 C C . ARG A 1 254 ? -12.388 -7.999 35.146 1.00 63.75 254 ARG A C 1
ATOM 2119 O O . ARG A 1 254 ? -12.758 -8.843 34.323 1.00 63.75 254 ARG A O 1
ATOM 2126 N N . PRO A 1 255 ? -11.377 -7.148 34.906 1.00 63.50 255 PRO A N 1
ATOM 2127 C CA . PRO A 1 255 ? -10.558 -7.262 33.713 1.00 63.50 255 PRO A CA 1
ATOM 2128 C C . PRO A 1 255 ? -9.956 -8.669 33.675 1.00 63.50 255 PRO A C 1
ATOM 2130 O O . PRO A 1 255 ? -9.239 -9.072 34.587 1.00 63.50 255 PRO A O 1
ATOM 2133 N N . SER A 1 256 ? -10.321 -9.441 32.654 1.00 71.00 256 SER A N 1
ATOM 2134 C CA . SER A 1 256 ? -9.824 -10.801 32.465 1.00 71.00 256 SER A CA 1
ATOM 2135 C C . SER A 1 256 ? -8.645 -10.793 31.496 1.00 71.00 256 SER A C 1
ATOM 2137 O O . SER A 1 256 ? -8.545 -9.918 30.634 1.00 71.00 256 SER A O 1
ATOM 2139 N N . LEU A 1 257 ? -7.783 -11.808 31.584 1.00 66.69 257 LEU A N 1
ATOM 2140 C CA . LEU A 1 257 ? -6.700 -12.031 30.615 1.00 66.69 257 LEU A CA 1
ATOM 2141 C C . LEU A 1 257 ? -7.218 -12.201 29.173 1.00 66.69 257 LEU A C 1
ATOM 2143 O O . LEU A 1 257 ? -6.462 -12.037 28.218 1.00 66.69 257 LEU A O 1
ATOM 2147 N N . ALA A 1 258 ? -8.511 -12.480 28.998 1.00 63.47 258 ALA A N 1
ATOM 2148 C CA . ALA A 1 258 ? -9.142 -12.621 27.693 1.00 63.47 258 ALA A CA 1
ATOM 2149 C C . ALA A 1 258 ? -9.221 -11.281 26.915 1.00 63.47 258 ALA A C 1
ATOM 2151 O O . ALA A 1 258 ? -9.207 -11.277 25.684 1.00 63.47 258 ALA A O 1
ATOM 2152 N N . LEU A 1 259 ? -9.110 -10.134 27.609 1.00 69.00 259 LEU A N 1
ATOM 2153 C CA . LEU A 1 259 ? -9.026 -8.785 27.017 1.00 69.00 259 LEU A CA 1
ATOM 2154 C C . LEU A 1 259 ? -7.778 -8.544 26.146 1.00 69.00 259 LEU A C 1
ATOM 2156 O O . LEU A 1 259 ? -7.686 -7.516 25.478 1.00 69.00 259 LEU A O 1
ATOM 2160 N N . VAL A 1 260 ? -6.822 -9.479 26.118 1.00 69.19 260 VAL A N 1
ATOM 2161 C CA . VAL A 1 260 ? -5.701 -9.457 25.161 1.00 69.19 260 VAL A CA 1
ATOM 2162 C C . VAL A 1 260 ? -6.198 -9.688 23.724 1.00 69.19 260 VAL A C 1
ATOM 2164 O O . VAL A 1 260 ? -5.569 -9.243 22.761 1.00 69.19 260 VAL A O 1
ATOM 2167 N N . ARG A 1 261 ? -7.354 -10.343 23.547 1.00 76.56 261 ARG A N 1
ATOM 2168 C CA . ARG A 1 261 ? -7.993 -10.502 22.237 1.00 76.56 261 ARG A CA 1
ATOM 2169 C C . ARG A 1 261 ? -8.712 -9.215 21.846 1.00 76.56 261 ARG A C 1
ATOM 2171 O O . ARG A 1 261 ? -9.639 -8.774 22.516 1.00 76.56 261 ARG A O 1
ATOM 2178 N N . MET A 1 262 ? -8.328 -8.651 20.701 1.00 74.88 262 MET A N 1
ATOM 2179 C CA . MET A 1 262 ? -8.826 -7.348 20.246 1.00 74.88 262 MET A CA 1
ATOM 2180 C C . MET A 1 262 ? -10.356 -7.294 20.077 1.00 74.88 262 MET A C 1
ATOM 2182 O O . MET A 1 262 ? -10.973 -6.277 20.375 1.00 74.88 262 MET A O 1
ATOM 2186 N N . SER A 1 263 ? -10.982 -8.394 19.649 1.00 77.06 263 SER A N 1
ATOM 2187 C CA . SER A 1 263 ? -12.444 -8.495 19.536 1.00 77.06 263 SER A CA 1
ATOM 2188 C C . SER A 1 263 ? -13.150 -8.380 20.889 1.00 77.06 263 SER A C 1
ATOM 2190 O O . SER A 1 263 ? -14.201 -7.755 20.990 1.00 77.06 263 SER A O 1
ATOM 2192 N N . GLU A 1 264 ? -12.568 -8.969 21.932 1.00 82.94 264 GLU A N 1
ATOM 2193 C CA . GLU A 1 264 ? -13.114 -8.920 23.288 1.00 82.94 264 GLU A CA 1
ATOM 2194 C C . GLU A 1 264 ? -12.867 -7.552 23.925 1.00 82.94 264 GLU A C 1
ATOM 2196 O O . GLU A 1 264 ? -13.742 -7.027 24.611 1.00 82.94 264 GLU A O 1
ATOM 2201 N N . LEU A 1 265 ? -11.712 -6.942 23.638 1.00 85.38 265 LEU A N 1
ATOM 2202 C CA . LEU A 1 265 ? -11.374 -5.593 24.079 1.00 85.38 265 LEU A CA 1
ATOM 2203 C C . LEU A 1 265 ? -12.333 -4.538 23.513 1.00 85.38 265 LEU A C 1
ATOM 2205 O O . LEU A 1 265 ? -12.820 -3.703 24.269 1.00 85.38 265 LEU A O 1
ATOM 2209 N N . GLU A 1 266 ? -12.644 -4.579 22.213 1.00 84.25 266 GLU A N 1
ATOM 2210 C CA . GLU A 1 266 ? -13.606 -3.643 21.604 1.00 84.25 266 GLU A CA 1
ATOM 2211 C C . GLU A 1 266 ? -15.013 -3.817 22.191 1.00 84.25 266 GLU A C 1
ATOM 2213 O O . GLU A 1 266 ? -15.676 -2.825 22.491 1.00 84.25 266 GLU A O 1
ATOM 2218 N N . LEU A 1 267 ? -15.451 -5.058 22.434 1.00 85.56 267 LEU A N 1
ATOM 2219 C CA . LEU A 1 267 ? -16.740 -5.330 23.076 1.00 85.56 267 LEU A CA 1
ATOM 2220 C C . LEU A 1 267 ? -16.779 -4.820 24.524 1.00 85.56 267 LEU A C 1
ATOM 2222 O O . LEU A 1 267 ? -17.803 -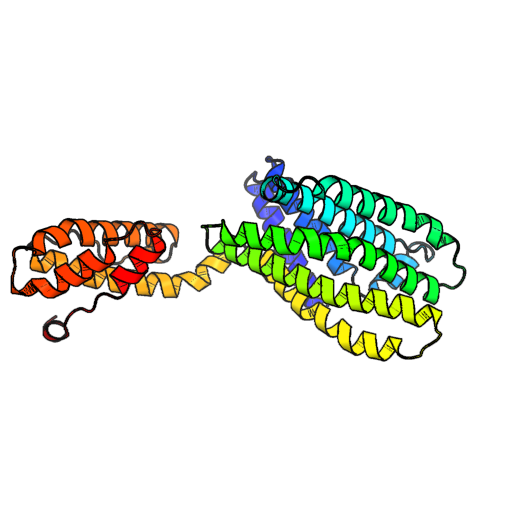4.313 24.979 1.00 85.56 267 LEU A O 1
ATOM 2226 N N . ALA A 1 268 ? -15.673 -4.953 25.256 1.00 86.38 268 ALA A N 1
ATOM 2227 C CA . ALA A 1 268 ? -15.560 -4.456 26.620 1.00 86.38 268 ALA A CA 1
ATOM 2228 C C . ALA A 1 268 ? -15.563 -2.920 26.671 1.00 86.38 268 ALA A C 1
ATOM 2230 O O . ALA A 1 268 ? -16.251 -2.349 27.512 1.00 86.38 268 ALA A O 1
ATOM 2231 N N . ILE A 1 269 ? -14.865 -2.256 25.741 1.00 87.56 269 ILE A N 1
ATOM 2232 C CA . ILE A 1 269 ? -14.921 -0.796 25.567 1.00 87.56 269 ILE A CA 1
ATOM 2233 C C . ILE A 1 269 ? -16.357 -0.357 25.261 1.00 87.56 269 ILE A C 1
ATOM 2235 O O . ILE A 1 269 ? -16.852 0.558 25.908 1.00 87.56 269 ILE A O 1
ATOM 2239 N N . TYR A 1 270 ? -17.038 -1.042 24.339 1.00 86.81 270 TYR A N 1
ATOM 2240 C CA . TYR A 1 270 ? -18.415 -0.729 23.952 1.00 86.81 270 TYR A CA 1
ATOM 2241 C C . TYR A 1 270 ? -19.384 -0.806 25.131 1.00 86.81 270 TYR A C 1
ATOM 2243 O O . TYR A 1 270 ? -20.136 0.134 25.381 1.00 86.81 270 TYR A O 1
ATOM 2251 N N . ARG A 1 271 ? -19.313 -1.891 25.909 1.00 87.00 271 ARG A N 1
ATOM 2252 C CA . ARG A 1 271 ? -20.129 -2.065 27.118 1.00 87.00 271 ARG A CA 1
ATOM 2253 C C . ARG A 1 271 ? -19.847 -0.993 28.165 1.00 87.00 271 ARG A C 1
ATOM 2255 O O . ARG A 1 271 ? -20.790 -0.414 28.686 1.00 87.00 271 ARG A O 1
ATOM 2262 N N . ALA A 1 272 ? -18.573 -0.704 28.436 1.00 87.94 272 ALA A N 1
ATOM 2263 C CA . ALA A 1 272 ? -18.202 0.333 29.394 1.00 87.94 272 ALA A CA 1
ATOM 2264 C C . ALA A 1 272 ? -18.724 1.708 28.951 1.00 87.94 272 ALA A C 1
ATOM 2266 O O . ALA A 1 272 ? -19.261 2.452 29.764 1.00 87.94 272 ALA A O 1
ATOM 2267 N N . THR A 1 273 ? -18.616 2.035 27.659 1.00 89.31 273 THR A N 1
ATOM 2268 C CA . THR A 1 273 ? -19.155 3.276 27.093 1.00 89.31 273 THR A CA 1
ATOM 2269 C C . THR A 1 273 ? -20.668 3.383 27.273 1.00 89.31 273 THR A C 1
ATOM 2271 O O . THR A 1 273 ? -21.119 4.426 27.735 1.00 89.31 273 THR A O 1
ATOM 2274 N N . ILE A 1 274 ? -21.432 2.326 26.977 1.00 87.38 274 ILE A N 1
ATOM 2275 C CA . ILE A 1 274 ? -22.888 2.305 27.203 1.00 87.38 274 ILE A CA 1
ATOM 2276 C C . ILE A 1 274 ? -23.205 2.515 28.682 1.00 87.38 274 ILE A C 1
ATOM 2278 O O . ILE A 1 274 ? -23.931 3.440 29.019 1.00 87.38 274 ILE A O 1
ATOM 2282 N N . ASN A 1 275 ? -22.586 1.736 29.571 1.00 88.31 275 ASN A N 1
ATOM 2283 C CA . ASN A 1 275 ? -22.841 1.840 31.006 1.00 88.31 275 ASN A CA 1
ATOM 2284 C C . ASN A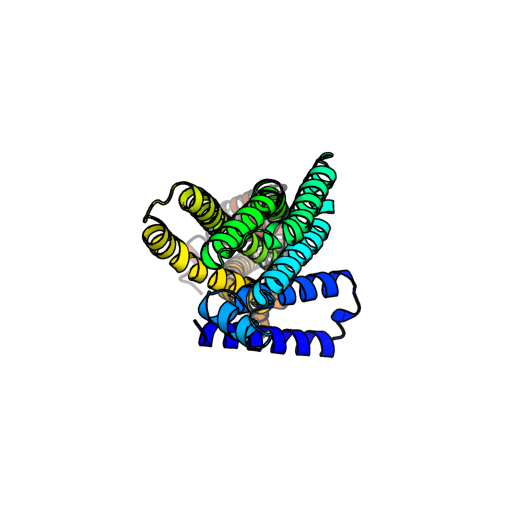 1 275 ? -22.539 3.252 31.539 1.00 88.31 275 ASN A C 1
ATOM 2286 O O . ASN A 1 275 ? -23.305 3.794 32.329 1.00 88.31 275 ASN A O 1
ATOM 2290 N N . ILE A 1 276 ? -21.444 3.880 31.101 1.00 87.94 276 ILE A N 1
ATOM 2291 C CA . ILE A 1 276 ? -21.110 5.253 31.510 1.00 87.94 276 ILE A CA 1
ATOM 2292 C C . ILE A 1 276 ? -22.187 6.247 31.071 1.00 87.94 276 ILE A C 1
ATOM 2294 O O . ILE A 1 276 ? -22.500 7.155 31.835 1.00 87.94 276 ILE A O 1
ATOM 2298 N N . LEU A 1 277 ? -22.733 6.102 29.863 1.00 89.00 277 LEU A N 1
ATOM 2299 C CA . LEU A 1 277 ? -23.774 6.994 29.352 1.00 89.00 277 LEU A CA 1
ATOM 2300 C C . LEU A 1 277 ? -25.112 6.753 30.062 1.00 89.00 277 LEU A C 1
ATOM 2302 O O . LEU A 1 277 ? -25.713 7.707 30.551 1.00 89.00 277 LEU A O 1
ATOM 2306 N N . ASP A 1 278 ? -25.518 5.491 30.202 1.00 87.19 278 ASP A N 1
ATOM 2307 C CA . ASP A 1 278 ? -26.785 5.099 30.826 1.00 87.19 278 ASP A CA 1
ATOM 2308 C C . ASP A 1 278 ? -26.832 5.502 32.306 1.00 87.19 278 ASP A C 1
ATOM 2310 O O . ASP A 1 278 ? -27.749 6.194 32.749 1.00 87.19 278 ASP A O 1
ATOM 2314 N N . TYR A 1 279 ? -25.811 5.126 33.083 1.00 85.19 279 TYR A N 1
ATOM 2315 C CA . TYR A 1 279 ? -25.737 5.485 34.501 1.00 85.19 279 TYR A CA 1
ATOM 2316 C C . TYR A 1 279 ? -25.291 6.937 34.716 1.00 85.19 279 TYR A C 1
ATOM 2318 O O . TYR A 1 279 ? -25.563 7.511 35.769 1.00 85.19 279 TYR A O 1
ATOM 2326 N N . GLY A 1 280 ? -24.636 7.554 33.730 1.00 83.31 280 GLY A N 1
ATOM 2327 C CA . GLY A 1 280 ? -24.243 8.960 33.774 1.00 83.31 280 GLY A CA 1
ATOM 2328 C C . GLY A 1 280 ? -25.445 9.898 33.852 1.00 83.31 280 GLY A C 1
ATOM 2329 O O . GLY A 1 280 ? -25.383 10.887 34.577 1.00 83.31 280 GLY A O 1
ATOM 2330 N N . LEU A 1 281 ? -26.557 9.563 33.191 1.00 84.50 281 LEU A N 1
ATOM 2331 C CA . LEU A 1 281 ? -27.813 10.324 33.268 1.00 84.50 281 LEU A CA 1
ATOM 2332 C C . LEU A 1 281 ? -28.361 10.409 34.699 1.00 84.50 281 LEU A C 1
ATOM 2334 O O . LEU A 1 281 ? -28.861 11.448 35.121 1.00 84.50 281 LEU A O 1
ATOM 2338 N N . LEU A 1 282 ? -28.189 9.347 35.486 1.00 84.50 282 LEU A N 1
ATOM 2339 C CA . LEU A 1 282 ? -28.664 9.289 36.871 1.00 84.50 282 LEU A CA 1
ATOM 2340 C C . LEU A 1 282 ? -27.862 10.201 37.818 1.00 84.50 282 LEU A C 1
ATOM 2342 O O . LEU A 1 282 ? -28.318 10.492 38.922 1.00 84.50 282 LEU A O 1
ATOM 2346 N N . LEU A 1 283 ? -26.695 10.698 37.390 1.00 83.56 283 LEU A N 1
ATOM 2347 C CA . LEU A 1 283 ? -25.874 11.636 38.164 1.00 83.56 283 LEU A CA 1
ATOM 2348 C C . LEU A 1 283 ? -26.394 13.079 38.135 1.00 83.56 283 LEU A C 1
ATOM 2350 O O . LEU A 1 283 ? -25.912 13.898 38.916 1.00 83.56 283 LEU A O 1
ATOM 2354 N N . GLU A 1 284 ? -27.353 13.405 37.262 1.00 84.50 284 GLU A N 1
ATOM 2355 C CA . GLU A 1 284 ? -27.890 14.765 37.102 1.00 84.50 284 GLU A CA 1
ATOM 2356 C C . GLU A 1 284 ? -28.409 15.358 38.425 1.00 84.50 284 GLU A C 1
ATOM 2358 O O . GLU A 1 284 ? -28.272 16.556 38.688 1.00 84.50 284 GLU A O 1
ATOM 2363 N N . HIS A 1 285 ? -28.953 14.498 39.286 1.00 78.44 285 HIS A N 1
ATOM 2364 C CA . HIS A 1 285 ? -29.647 14.890 40.508 1.00 78.44 285 HIS A CA 1
ATOM 2365 C C . HIS A 1 285 ? -28.704 14.997 41.723 1.00 78.44 285 HIS A C 1
ATOM 2367 O O . HIS A 1 285 ? -29.106 15.526 42.760 1.00 78.44 285 HIS A O 1
ATOM 2373 N N . ASP A 1 286 ? -27.442 14.552 41.609 1.00 79.62 286 ASP A N 1
ATOM 2374 C CA . ASP A 1 286 ? -26.451 14.640 42.687 1.00 79.62 286 ASP A CA 1
ATOM 2375 C C . ASP A 1 286 ? -25.550 15.887 42.527 1.00 79.62 286 ASP A C 1
ATOM 2377 O O . ASP A 1 286 ? -24.692 15.942 41.633 1.00 79.62 286 ASP A O 1
ATOM 2381 N N . PRO A 1 287 ? -25.655 16.895 43.419 1.00 77.69 287 PRO A N 1
ATOM 2382 C CA . PRO A 1 287 ? -24.837 18.105 43.350 1.00 77.69 287 PRO A CA 1
ATOM 2383 C C . PRO A 1 287 ? -23.329 17.836 43.478 1.00 77.69 287 PRO A C 1
ATOM 2385 O O . PRO A 1 287 ? -22.531 18.639 42.990 1.00 77.69 287 PRO A O 1
ATOM 2388 N N . ARG A 1 288 ? -22.911 16.709 44.075 1.00 79.38 288 ARG A N 1
ATOM 2389 C CA . ARG A 1 288 ? -21.492 16.318 44.174 1.00 79.38 288 ARG A CA 1
ATOM 2390 C C . ARG A 1 288 ? -20.931 15.822 42.840 1.00 79.38 288 ARG A C 1
ATOM 2392 O O . ARG A 1 288 ? -19.729 15.944 42.602 1.00 79.38 288 ARG A O 1
ATOM 2399 N N . CYS A 1 289 ? -21.791 15.309 41.962 1.00 82.25 289 CYS A N 1
ATOM 2400 C CA . CYS A 1 289 ? -21.417 14.718 40.679 1.00 82.25 289 CYS A CA 1
ATOM 2401 C C . CYS A 1 289 ? -21.693 15.636 39.475 1.00 82.25 289 CYS A C 1
ATOM 2403 O O . CYS A 1 289 ? -21.345 15.279 38.351 1.00 82.25 289 CYS A O 1
ATOM 2405 N N . ARG A 1 290 ? -22.219 16.850 39.692 1.00 82.12 290 ARG A N 1
ATOM 2406 C CA . ARG A 1 290 ? -22.609 17.797 38.629 1.00 82.12 290 ARG A CA 1
ATOM 2407 C C . ARG A 1 290 ? -21.499 18.104 37.609 1.00 82.12 290 ARG A C 1
ATOM 2409 O O . ARG A 1 290 ? -21.781 18.208 36.421 1.00 82.12 290 ARG A O 1
ATOM 2416 N N . ARG A 1 291 ? -20.234 18.219 38.045 1.00 84.12 291 ARG A N 1
ATOM 2417 C CA . ARG A 1 291 ? -19.086 18.413 37.128 1.00 84.12 291 ARG A CA 1
ATOM 2418 C C . ARG A 1 291 ? -18.834 17.191 36.247 1.00 84.12 291 ARG A C 1
ATOM 2420 O O . ARG A 1 291 ? -18.600 17.340 35.057 1.00 84.12 291 ARG A O 1
ATOM 2427 N N . LEU A 1 292 ? -18.912 15.995 36.829 1.00 85.19 292 LEU A N 1
ATOM 2428 C CA . LEU A 1 292 ? -18.724 14.750 36.091 1.00 85.19 292 LEU A CA 1
ATOM 2429 C C . LEU A 1 292 ? -19.857 14.530 35.084 1.00 85.19 292 LEU A C 1
ATOM 2431 O O . LEU A 1 292 ? -19.593 14.153 33.948 1.00 85.19 292 LEU A O 1
ATOM 2435 N N . TYR A 1 293 ? -21.099 14.806 35.490 1.00 86.19 293 TYR A N 1
ATOM 2436 C CA . TYR A 1 293 ? -22.260 14.781 34.603 1.00 86.19 293 TYR A CA 1
ATOM 2437 C C . TYR A 1 293 ? -22.066 15.718 33.406 1.00 86.19 293 TYR A C 1
ATOM 2439 O O . TYR A 1 293 ? -22.222 15.280 32.271 1.00 86.19 293 TYR A O 1
ATOM 2447 N N . ALA A 1 294 ? -21.640 16.964 33.641 1.00 84.25 294 ALA A N 1
ATOM 2448 C CA . ALA A 1 294 ? -21.362 17.918 32.569 1.00 84.25 294 ALA A CA 1
ATOM 2449 C C . ALA A 1 294 ? -20.277 17.414 31.596 1.00 84.25 294 ALA A C 1
ATOM 2451 O O . ALA A 1 294 ? -20.482 17.473 30.389 1.00 84.25 294 ALA A O 1
ATOM 2452 N N . GLU A 1 295 ? -19.171 16.850 32.099 1.00 86.38 295 GLU A N 1
ATOM 2453 C CA . GLU A 1 295 ? -18.106 16.278 31.254 1.00 86.38 295 GLU A CA 1
ATOM 2454 C C . GLU A 1 295 ? -18.579 15.057 30.437 1.00 86.38 295 GLU A C 1
ATOM 2456 O O . GLU A 1 295 ? -18.158 14.874 29.293 1.00 86.38 295 GLU A O 1
ATOM 2461 N N . ILE A 1 296 ? -19.455 14.213 30.998 1.00 86.00 296 ILE A N 1
ATOM 2462 C CA . ILE A 1 296 ? -20.035 13.057 30.291 1.00 86.00 296 ILE A CA 1
ATOM 2463 C C . ILE A 1 296 ? -21.033 13.521 29.222 1.00 86.00 296 ILE A C 1
ATOM 2465 O O . ILE A 1 296 ? -20.993 13.017 28.101 1.00 86.00 296 ILE A O 1
ATOM 2469 N N . GLN A 1 297 ? -21.891 14.495 29.538 1.00 87.31 297 GLN A N 1
ATOM 2470 C CA . GLN A 1 297 ? -22.848 15.067 28.588 1.00 87.31 297 GLN A CA 1
ATOM 2471 C C . GLN A 1 297 ? -22.136 15.773 27.433 1.00 87.31 297 GLN A C 1
ATOM 2473 O O . GLN A 1 297 ? -22.447 15.511 26.276 1.00 87.31 297 GLN A O 1
ATOM 2478 N N . GLU A 1 298 ? -21.113 16.582 27.715 1.00 85.75 298 GLU A N 1
ATOM 2479 C CA . GLU A 1 298 ? -20.278 17.211 26.684 1.00 85.75 298 GLU A CA 1
ATOM 2480 C C . GLU A 1 298 ? -19.596 16.162 25.786 1.00 85.75 298 GLU A C 1
ATOM 2482 O O . GLU A 1 298 ? -19.491 16.330 24.568 1.00 85.75 298 GLU A O 1
ATOM 2487 N N . ALA A 1 299 ? -19.162 15.036 26.363 1.00 82.62 299 ALA A N 1
ATOM 2488 C CA . ALA A 1 299 ? -18.606 13.930 25.591 1.00 82.62 299 ALA A CA 1
ATOM 2489 C C . ALA A 1 299 ? -19.653 13.213 24.717 1.00 82.62 299 ALA A C 1
ATOM 2491 O O . ALA A 1 299 ? -19.274 12.685 23.670 1.00 82.62 299 ALA A O 1
ATOM 2492 N N . GLY A 1 300 ? -20.925 13.189 25.135 1.00 76.75 300 GLY A N 1
ATOM 2493 C CA . GLY A 1 300 ? -22.041 12.537 24.442 1.00 76.75 300 GLY A CA 1
ATOM 2494 C C . GLY A 1 300 ? -22.797 13.407 23.428 1.00 76.75 300 GLY A C 1
ATOM 2495 O O . GLY A 1 300 ? -23.510 12.862 22.593 1.00 76.75 300 GLY A O 1
ATOM 2496 N N . GLN A 1 301 ? -22.639 14.733 23.457 1.00 73.62 301 GLN A N 1
ATOM 2497 C CA . GLN A 1 301 ? -23.489 15.689 22.726 1.00 73.62 301 GLN A CA 1
ATOM 2498 C C . GLN A 1 301 ? -23.209 15.877 21.216 1.00 73.62 301 GLN A C 1
ATOM 2500 O O . GLN A 1 301 ? -23.554 16.917 20.664 1.00 73.62 301 GLN A O 1
ATOM 2505 N N . LEU A 1 302 ? -22.635 14.912 20.490 1.00 59.59 302 LEU A N 1
ATOM 2506 C CA . LEU A 1 302 ? -22.322 15.097 19.061 1.00 59.59 302 LEU A CA 1
ATOM 2507 C C . LEU A 1 302 ? -22.659 13.884 18.189 1.00 59.59 302 LEU A C 1
ATOM 2509 O O . LEU A 1 302 ? -22.440 12.746 18.597 1.00 59.59 302 LEU A O 1
ATOM 2513 N N . ASP A 1 303 ? -23.057 14.172 16.941 1.00 58.03 303 ASP A N 1
ATOM 2514 C CA . ASP A 1 303 ? -23.140 13.295 15.747 1.00 58.03 303 ASP A CA 1
ATOM 2515 C C . ASP A 1 303 ? -21.780 12.647 15.358 1.00 58.03 303 ASP A C 1
ATOM 2517 O O . ASP A 1 303 ? -21.493 12.320 14.204 1.00 58.03 303 ASP A O 1
ATOM 2521 N N . ASP A 1 304 ? -20.881 12.483 16.326 1.00 60.31 304 ASP A N 1
ATOM 2522 C CA . ASP A 1 304 ? -19.510 12.052 16.130 1.00 60.31 304 ASP A CA 1
ATOM 2523 C C . ASP A 1 304 ? -19.402 10.521 16.093 1.00 60.31 304 ASP A C 1
ATOM 2525 O O . ASP A 1 304 ? -20.027 9.783 16.854 1.00 60.31 304 ASP A O 1
ATOM 2529 N N . SER A 1 305 ? -18.516 10.022 15.225 1.00 75.88 305 SER A N 1
ATOM 2530 C CA . SER A 1 305 ? -18.209 8.590 15.125 1.00 75.88 305 SER A CA 1
ATOM 2531 C C . SER A 1 305 ? -17.876 7.968 16.496 1.00 75.88 305 SER A C 1
ATOM 2533 O O . SER A 1 305 ? -17.124 8.547 17.282 1.00 75.88 305 SER A O 1
ATOM 2535 N N . TYR A 1 306 ? -18.348 6.742 16.753 1.00 80.88 306 TYR A N 1
ATOM 2536 C CA . TYR A 1 306 ? -18.144 5.991 18.008 1.00 80.88 306 TYR A CA 1
ATOM 2537 C C . TYR A 1 306 ? -16.698 6.030 18.553 1.00 80.88 306 TYR A C 1
ATOM 2539 O O . TYR A 1 306 ? -16.469 6.156 19.755 1.00 80.88 306 TYR A O 1
ATOM 2547 N N . GLY A 1 307 ? -15.687 5.980 17.678 1.00 80.25 307 GLY A N 1
ATOM 2548 C CA . GLY A 1 307 ? -14.283 6.045 18.098 1.00 80.25 307 GLY A CA 1
ATOM 2549 C C . GLY A 1 307 ? -13.874 7.377 18.747 1.00 80.25 307 GLY A C 1
ATOM 2550 O O . GLY A 1 307 ? -12.926 7.416 19.534 1.00 80.25 307 GLY A O 1
ATOM 2551 N N . LEU A 1 308 ? -14.567 8.468 18.425 1.00 81.88 308 LEU A N 1
ATOM 2552 C CA . LEU A 1 308 ? -14.329 9.806 18.963 1.00 81.88 308 LEU A CA 1
ATOM 2553 C C . LEU A 1 308 ? -15.002 9.969 20.332 1.00 81.88 308 LEU A C 1
ATOM 2555 O O . LEU A 1 308 ? -14.345 10.437 21.264 1.00 81.88 308 LEU A O 1
ATOM 2559 N N . LEU A 1 309 ? -16.227 9.455 20.480 1.00 87.00 309 LEU A N 1
ATOM 2560 C CA . LEU A 1 309 ? -16.936 9.320 21.758 1.00 87.00 309 LEU A CA 1
ATOM 2561 C C . LEU A 1 309 ? -16.087 8.564 22.793 1.00 87.00 309 LEU A C 1
ATOM 2563 O O . LEU A 1 309 ? -15.793 9.088 23.866 1.00 87.00 309 LEU A O 1
ATOM 2567 N N . VAL A 1 310 ? -15.589 7.375 22.432 1.00 87.50 310 VAL A N 1
ATOM 2568 C CA . VAL A 1 310 ? -14.700 6.559 23.283 1.00 87.50 310 VAL A CA 1
ATOM 2569 C C . VAL A 1 310 ? -13.474 7.357 23.738 1.00 87.50 310 VAL A C 1
ATOM 2571 O O . VAL A 1 310 ? -13.106 7.324 24.912 1.00 87.50 310 VAL A O 1
ATOM 2574 N N . LYS A 1 311 ? -12.836 8.110 22.831 1.00 86.81 311 LYS A N 1
ATOM 2575 C CA . LYS A 1 311 ? -11.663 8.937 23.161 1.00 86.81 311 LYS A CA 1
ATOM 2576 C C . LYS A 1 311 ? -11.998 10.092 24.104 1.00 86.81 311 LYS A C 1
ATOM 2578 O O . LYS A 1 311 ? -11.150 10.434 24.926 1.00 86.81 311 LYS A O 1
ATOM 2583 N N . ARG A 1 312 ? -13.172 10.715 23.970 1.00 85.94 312 ARG A N 1
ATOM 2584 C CA . ARG A 1 312 ? -13.605 11.826 24.833 1.00 85.94 312 ARG A CA 1
ATOM 2585 C C . ARG A 1 312 ? -13.989 11.338 26.221 1.00 85.94 312 ARG A C 1
ATOM 2587 O O . ARG A 1 312 ? -13.443 11.851 27.191 1.00 85.94 312 ARG A O 1
ATOM 2594 N N . LEU A 1 313 ? -14.786 10.275 26.315 1.00 87.06 313 LEU A N 1
ATOM 2595 C CA . LEU A 1 313 ? -15.099 9.633 27.594 1.00 87.06 313 LEU A CA 1
ATOM 2596 C C . LEU A 1 313 ? -13.831 9.155 28.305 1.00 87.06 313 LEU A C 1
ATOM 2598 O O . LEU A 1 313 ? -13.654 9.380 29.498 1.00 87.06 313 LEU A O 1
ATOM 2602 N N . ALA A 1 314 ? -12.875 8.589 27.565 1.00 87.00 314 ALA A N 1
ATOM 2603 C CA . ALA A 1 314 ? -11.591 8.211 28.137 1.00 87.00 314 ALA A CA 1
ATOM 2604 C C . ALA A 1 314 ? -10.760 9.412 28.621 1.00 87.00 314 ALA A C 1
ATOM 2606 O O . ALA A 1 314 ? -9.798 9.182 29.341 1.00 87.00 314 ALA A O 1
ATOM 2607 N N . LYS A 1 315 ? -11.066 10.666 28.246 1.00 88.38 315 LYS A N 1
ATOM 2608 C CA . LYS A 1 315 ? -10.354 11.876 28.701 1.00 88.38 315 LYS A CA 1
ATOM 2609 C C . LYS A 1 315 ? -10.950 12.516 29.955 1.00 88.38 315 LYS A C 1
ATOM 2611 O O . LYS A 1 315 ? -10.178 13.207 30.626 1.00 88.38 315 LYS A O 1
ATOM 2616 N N . VAL A 1 316 ? -12.221 12.250 30.269 1.00 84.81 316 VAL A N 1
ATOM 2617 C CA . VAL A 1 316 ? -12.932 12.732 31.469 1.00 84.81 316 VAL A CA 1
ATOM 2618 C C . VAL A 1 316 ? -12.039 12.572 32.700 1.00 84.81 316 VAL A C 1
ATOM 2620 O O . VAL A 1 316 ? -11.396 11.526 32.898 1.00 84.81 316 VAL A O 1
ATOM 2623 N N . ARG A 1 317 ? -11.905 13.650 33.479 1.00 81.19 317 ARG A N 1
ATOM 2624 C CA . ARG A 1 317 ? -10.985 13.692 34.620 1.00 81.19 317 ARG A CA 1
ATOM 2625 C C . ARG A 1 317 ? -11.749 13.332 35.884 1.00 81.19 317 ARG A C 1
ATOM 2627 O O . ARG A 1 317 ? -12.578 14.087 36.371 1.00 81.19 317 ARG A O 1
ATOM 2634 N N . LEU A 1 318 ? -11.397 12.195 36.473 1.00 75.94 318 LEU A N 1
ATOM 2635 C CA . LEU A 1 318 ? -11.820 11.880 37.833 1.00 75.94 318 LEU A CA 1
ATOM 2636 C C . LEU A 1 318 ? -11.102 12.848 38.784 1.00 75.94 318 LEU A C 1
ATOM 2638 O O . LEU A 1 318 ? -9.869 12.907 38.786 1.00 75.94 318 LEU A O 1
ATOM 2642 N N . SER A 1 319 ? -11.856 13.641 39.546 1.00 60.44 319 SER A N 1
ATOM 2643 C CA . SER A 1 319 ? -11.273 14.583 40.500 1.00 60.44 319 SER A CA 1
ATOM 2644 C C . SER A 1 319 ? -10.477 13.817 41.565 1.00 60.44 319 SER A C 1
ATOM 2646 O O . SER A 1 319 ? -10.890 12.784 42.093 1.00 60.44 319 SER A O 1
ATOM 2648 N N . SER A 1 320 ? -9.275 14.310 41.848 1.00 48.44 320 SER A N 1
ATOM 2649 C CA . SER A 1 320 ? -8.197 13.636 42.582 1.00 48.44 320 SER A CA 1
ATOM 2650 C C . SER A 1 320 ? -8.497 13.305 44.052 1.00 48.44 320 SER A C 1
ATOM 2652 O O . SER A 1 320 ? -7.697 12.625 44.688 1.00 48.44 320 SER A O 1
ATOM 2654 N N . GLY A 1 321 ? -9.652 13.708 44.591 1.00 48.50 321 GLY A N 1
ATOM 2655 C CA . GLY A 1 321 ? -10.036 13.460 45.986 1.00 48.50 321 GLY A CA 1
ATOM 2656 C C . GLY A 1 321 ? -10.298 11.990 46.340 1.00 48.50 321 GLY A C 1
ATOM 2657 O O . GLY A 1 321 ? -10.324 11.649 47.518 1.00 48.50 321 GLY A O 1
ATOM 2658 N N . TRP A 1 322 ? -10.462 11.109 45.347 1.00 46.69 322 TRP A N 1
ATOM 2659 C CA . TRP A 1 322 ? -10.789 9.690 45.559 1.00 46.69 322 TRP A CA 1
ATOM 2660 C C . TRP A 1 322 ? -9.633 8.708 45.319 1.00 46.69 322 TRP A C 1
ATOM 2662 O O . TRP A 1 322 ? -9.737 7.546 45.703 1.00 46.69 322 TRP A O 1
ATOM 2672 N N . LEU A 1 323 ? -8.512 9.148 44.733 1.00 46.28 323 LEU A N 1
ATOM 2673 C CA . LEU A 1 323 ? -7.360 8.270 44.454 1.00 46.28 323 LEU A CA 1
ATOM 2674 C C . LEU A 1 323 ? -6.584 7.844 45.716 1.00 46.28 323 LEU A C 1
ATOM 2676 O O . LEU A 1 323 ? -5.711 6.990 45.618 1.00 46.28 323 LEU A O 1
ATOM 2680 N N . LEU A 1 324 ? -6.912 8.404 46.885 1.00 42.72 324 LEU A N 1
ATOM 2681 C CA . LEU A 1 324 ? -6.250 8.128 48.168 1.00 42.72 324 LEU A CA 1
ATOM 2682 C C . LEU A 1 324 ? -7.105 7.312 49.158 1.00 42.72 324 LEU A C 1
ATOM 2684 O O . LEU A 1 324 ? -6.709 7.161 50.310 1.00 42.72 324 LEU A O 1
ATOM 2688 N N . ARG A 1 325 ? -8.281 6.803 48.758 1.00 42.12 325 ARG A N 1
ATOM 2689 C CA . ARG A 1 325 ? -9.174 6.018 49.646 1.00 42.12 325 ARG A CA 1
ATOM 2690 C C . ARG A 1 325 ? -9.639 4.674 49.063 1.00 42.12 325 ARG A C 1
ATOM 2692 O O . ARG A 1 325 ? -10.672 4.160 49.481 1.00 42.12 325 ARG A O 1
ATOM 2699 N N . GLY A 1 326 ? -8.912 4.133 48.087 1.00 39.69 326 GLY A N 1
ATOM 2700 C CA . GLY A 1 326 ? -9.192 2.829 47.473 1.00 39.69 326 GLY A CA 1
ATOM 2701 C C . GLY A 1 326 ? -8.189 1.777 47.890 1.00 39.69 326 GLY A C 1
ATOM 2702 O O . GLY A 1 326 ? -6.989 2.052 47.677 1.00 39.69 326 GLY A O 1
#

Radius of gyration: 27.39 Å; chains: 1; bounding box: 57×42×83 Å

Sequence (326 aa):
MGLIFLLLWSLFAWQALEAVRKGFLDNRGRLSVWLQMLLALLVFSLNGEAREQRLDAHFNDWPLAFYLKYFGMVLWFYLYYRLIRDVLRRVSYIDTVFYAVFVIGVLSIPSMLLVEERTLRRHVMVGVRDFFLLIPALTLFIPGTRLLAEREHVVGMKAKQQWIVFCYSVYSMIAVGNVIKAGLVFIDVDAIVTLERVFTPLLFPAAVAFFFLLLPNRWLLMLHTPLRLYQYWRLYRLERYVLKSVGATEHARRPSLALVRMSELELAIYRATINILDYGLLLEHDPRCRRLYAEIQEAGQLDDSYGLLVKRLAKVRLSSGWLLRG

Secondary structure (DSSP, 8-state):
-HHHHHHHHHHHHHHHHHHHHTTGGGSHHHHHHHHHHHHHHHHHHH-SHHHHHHHHHHTTT--HHHHHHHHHHHHHHHHHHHHHHHHHTT-TTHHHHHHHHHHHHHHHHHHGGG---HHHHHHHHHHHHHHHHHHHIIIIIHHHHHHHHHH---HHHHHHHHHHHHHHHHHHHHHHHHHHHHHHHTTT-TTHHHHHHHHGGGHHHHHHHHHHHHS-HHHHHHHHHHHHHHHHHHHHHHHHHHHHHTT-----PPPPGGGGSHHHHHHHHHHHHHHHHHHHHGGGG-TTTHHHHHHHHHHHSS---HHHHHHHHTT----GGGTT--

Foldseek 3Di:
DVVLLVVLVVLLVVVVVVCVVVVVCPDPLSVLVNLLLVLVSLLLVCPDDVSQQVVCVVVVNDSVSLVSNLVSLLSSLVSLCVVLCVVVVVDPCLVVLNVVLSVVLVVVVVVLVPDPDPVLSVLLNLLSSLVSVLVCLVPPLLVSLVSVLVPDPPPLVSVLSVLSNVLSVLSNVLNVLSNVSNVVSVVVDPCNVVSCVVSVVSSVSNSVSSVSNSDDSQVVVLVVLVVLVLLLVLLLVLLVVLCVLLVHDPPSDDDDPVCSDVVVSVVSLVVSLVSNLVSLVVCCPPPVCVLVNVQLCVLVVDPDDPVSSSVSSSVRDDPPPCPPPD